Protein AF-H2Y654-F1 (afdb_monomer_lite)

Radius of gyration: 30.77 Å; chains: 1; bounding box: 52×79×72 Å

Sequence (205 aa):
MHYCASFACWIKNITRRMRLSSNRIQYLIVASLLSGFYLVLHQMLEIKDLQKKEIELINKQKMCDFTHNGKCPTSSNPTYWLAAKSADTEHMQHVRNIFKAVGYDRWDEKVGTWDVLWSYDYPFPSKVNPSNLRSTQLVNHFPGSGYLTSKVYLAKSISRYIPTAFTLPKDKEKFQQFVVNNPDKLWVQKSNQHRGIAIKSMEGE

Organism: Ciona savignyi (NCBI:txid51511)

InterPro domains:
  IPR004344 Tubulin-tyrosine ligase/Tubulin polyglutamylase [PF03133] (136-201)
  IPR004344 Tubulin-tyrosine ligase/Tubulin polyglutamylase [PS51221] (80-205)
  IPR053317 Tubulin polyglutamylase [PTHR47113] (39-203)

pLDDT: mean 79.49, std 15.43, range [33.44, 97.31]

Foldseek 3Di:
DDDDCPPVVVVVVVVVVCVVCVVVVVVVVVVVVVVVVVVVVVVVVVVVVVVVVVLVVLVVVVVVVVPPDPDDDVDDAAEEEEADDPVCVVVCPVVVVVCVSSGHHYDDPVVDDHQEYEYPDPPDPPVDDPVPDDPRHYYDDDPPCCCVPFPVNVLPDDDPPHDNDDDPPVCVVVVVVVCVVPVPDWDWDDDSDPDDIDIDRPPDD

Structure (mmCIF, N/CA/C/O backbone):
data_AF-H2Y654-F1
#
_entry.id   AF-H2Y654-F1
#
loop_
_atom_site.group_PDB
_atom_site.id
_atom_site.type_symbol
_atom_site.label_atom_id
_atom_site.label_alt_id
_atom_site.label_comp_id
_atom_site.label_asym_id
_atom_site.label_entity_id
_atom_site.label_seq_id
_atom_site.pdbx_PDB_ins_code
_atom_site.Cartn_x
_atom_site.Cartn_y
_atom_site.Cartn_z
_atom_site.occupancy
_atom_site.B_iso_or_equiv
_atom_site.auth_seq_id
_atom_site.auth_comp_id
_atom_site.auth_asym_id
_atom_site.auth_atom_id
_atom_site.pdbx_PDB_model_num
ATOM 1 N N . MET A 1 1 ? -17.577 -55.465 35.968 1.00 38.31 1 MET A N 1
ATOM 2 C CA . MET A 1 1 ? -16.770 -56.545 35.350 1.00 38.31 1 MET A CA 1
ATOM 3 C C . MET A 1 1 ? -17.583 -57.074 34.171 1.00 38.31 1 MET A C 1
ATOM 5 O O . MET A 1 1 ? -18.709 -57.452 34.416 1.00 38.31 1 MET A O 1
ATOM 9 N N . HIS A 1 2 ? -17.237 -57.052 32.886 1.00 40.47 2 HIS A N 1
ATOM 10 C CA . HIS A 1 2 ? -16.032 -56.752 32.121 1.00 40.47 2 HIS A CA 1
ATOM 11 C C . HIS A 1 2 ? -16.490 -56.152 30.771 1.00 40.47 2 HIS A C 1
ATOM 13 O O . HIS A 1 2 ? -17.103 -56.855 29.978 1.00 40.47 2 HIS A O 1
ATOM 19 N N . TYR A 1 3 ? -16.168 -54.891 30.478 1.00 43.56 3 TYR A N 1
ATOM 20 C CA . TYR A 1 3 ? -16.258 -54.327 29.123 1.00 43.56 3 TYR A CA 1
ATOM 21 C C . TYR A 1 3 ? -14.857 -53.870 28.719 1.00 43.56 3 TYR A C 1
ATOM 23 O O . TYR A 1 3 ? -14.521 -52.698 28.799 1.00 43.56 3 TYR A O 1
ATOM 31 N N . CYS A 1 4 ? -13.994 -54.822 28.360 1.00 44.88 4 CYS A N 1
ATOM 32 C CA . CYS A 1 4 ? -12.638 -54.527 27.884 1.00 44.88 4 CYS A CA 1
ATOM 33 C C . CYS A 1 4 ? -12.233 -55.464 26.733 1.00 44.88 4 CYS A C 1
ATOM 35 O O . CYS A 1 4 ? -11.126 -55.989 26.696 1.00 44.88 4 CYS A O 1
ATOM 37 N N . ALA A 1 5 ? -13.158 -55.726 25.802 1.00 57.44 5 ALA A N 1
ATOM 38 C CA . ALA A 1 5 ? -12.944 -56.692 24.718 1.00 57.44 5 ALA A CA 1
ATOM 39 C C . ALA A 1 5 ? -13.220 -56.151 23.304 1.00 57.44 5 ALA A C 1
ATOM 41 O O . ALA A 1 5 ? -13.307 -56.945 22.374 1.00 57.44 5 ALA A O 1
ATOM 42 N N . SER A 1 6 ? -13.342 -54.833 23.098 1.00 62.09 6 SER A N 1
ATOM 43 C CA . SER A 1 6 ? -13.758 -54.322 21.779 1.00 62.09 6 SER A CA 1
ATOM 44 C C . SER A 1 6 ? -12.619 -53.737 20.936 1.00 62.09 6 SER A C 1
ATOM 46 O O . SER A 1 6 ? -12.461 -54.125 19.784 1.00 62.09 6 SER A O 1
ATOM 48 N N . PHE A 1 7 ? -11.726 -52.905 21.486 1.00 56.06 7 PHE A N 1
ATOM 49 C CA . PHE A 1 7 ? -10.740 -52.217 20.633 1.00 56.06 7 PHE A CA 1
ATOM 50 C C . PHE A 1 7 ? -9.575 -53.115 20.185 1.00 56.06 7 PHE A C 1
ATOM 52 O O . PHE A 1 7 ? -9.227 -53.165 19.006 1.00 56.06 7 PHE A O 1
ATOM 59 N N . ALA A 1 8 ? -9.018 -53.911 21.103 1.00 57.31 8 ALA A N 1
ATOM 60 C CA . ALA A 1 8 ? -7.943 -54.850 20.779 1.00 57.31 8 ALA A CA 1
ATOM 61 C C . ALA A 1 8 ? -8.423 -56.007 19.882 1.00 57.31 8 ALA A C 1
ATOM 63 O O . ALA A 1 8 ? -7.664 -56.497 19.046 1.00 57.31 8 ALA A O 1
ATOM 64 N N . CYS A 1 9 ? -9.688 -56.425 20.021 1.00 58.41 9 CYS A N 1
ATOM 65 C CA . CYS A 1 9 ? -10.304 -57.444 19.170 1.00 58.41 9 CYS A CA 1
ATOM 66 C C . CYS A 1 9 ? -10.597 -56.892 17.765 1.00 58.41 9 CYS A C 1
ATOM 68 O O . CYS A 1 9 ? -10.337 -57.566 16.769 1.00 58.41 9 CYS A O 1
ATOM 70 N N . TRP A 1 10 ? -11.027 -55.630 17.671 1.00 62.56 10 TRP A N 1
ATOM 71 C CA . TRP A 1 10 ? -11.252 -54.931 16.406 1.00 62.56 10 TRP A CA 1
ATOM 72 C C . TRP A 1 10 ? -9.948 -54.689 15.626 1.00 62.56 10 TRP A C 1
ATOM 74 O O . TRP A 1 10 ? -9.867 -55.057 14.453 1.00 62.56 10 TRP A O 1
ATOM 84 N N . ILE A 1 11 ? -8.880 -54.211 16.283 1.00 63.59 11 ILE A N 1
ATOM 85 C CA . ILE A 1 11 ? -7.552 -54.064 15.655 1.00 63.59 11 ILE A CA 1
ATOM 86 C C . ILE A 1 11 ? -6.984 -55.426 15.234 1.00 63.59 11 ILE A C 1
ATOM 88 O O . ILE A 1 11 ? -6.434 -55.553 14.135 1.00 63.59 11 ILE A O 1
ATOM 92 N N . LYS A 1 12 ? -7.148 -56.476 16.052 1.00 61.25 12 LYS A N 1
ATOM 93 C CA . LYS A 1 12 ? -6.720 -57.837 15.686 1.00 61.25 12 LYS A CA 1
ATOM 94 C C . LYS A 1 12 ? -7.512 -58.405 14.508 1.00 61.25 12 LYS A C 1
ATOM 96 O O . LYS A 1 12 ? -6.913 -59.050 13.657 1.00 61.25 12 LYS A O 1
ATOM 101 N N . ASN A 1 13 ? -8.814 -58.147 14.395 1.00 60.06 13 ASN A N 1
ATOM 102 C CA . ASN A 1 13 ? -9.604 -58.609 13.248 1.00 60.06 13 ASN A CA 1
ATOM 103 C C . ASN A 1 13 ? -9.276 -57.849 11.956 1.00 60.06 13 ASN A C 1
ATOM 105 O O . ASN A 1 13 ? -9.238 -58.457 10.888 1.00 60.06 13 ASN A O 1
ATOM 109 N N . ILE A 1 14 ? -8.966 -56.554 12.046 1.00 61.06 14 ILE A N 1
ATOM 110 C CA . ILE A 1 14 ? -8.513 -55.747 10.906 1.00 61.06 14 ILE A CA 1
ATOM 111 C C . ILE A 1 14 ? -7.127 -56.196 10.425 1.00 61.06 14 ILE A C 1
ATOM 113 O O . ILE A 1 14 ? -6.935 -56.456 9.238 1.00 61.06 14 ILE A O 1
ATOM 117 N N . THR A 1 15 ? -6.176 -56.384 11.342 1.00 57.69 15 THR A N 1
ATOM 118 C CA . THR A 1 15 ? -4.822 -56.860 11.004 1.00 57.69 15 THR A CA 1
ATOM 119 C C . THR A 1 15 ? -4.817 -58.309 10.505 1.00 57.69 15 THR A C 1
ATOM 121 O O . THR A 1 15 ? -4.037 -58.650 9.617 1.00 57.69 15 THR A O 1
ATOM 124 N N . ARG A 1 16 ? -5.729 -59.164 10.992 1.00 55.78 16 ARG A N 1
ATOM 125 C CA . ARG A 1 16 ? -5.867 -60.560 10.540 1.00 55.78 16 ARG A CA 1
ATOM 126 C C . ARG A 1 16 ? -6.601 -60.685 9.197 1.00 55.78 16 ARG A C 1
ATOM 128 O O . ARG A 1 16 ? -6.222 -61.550 8.414 1.00 55.78 16 ARG A O 1
ATOM 135 N N . ARG A 1 17 ? -7.549 -59.788 8.871 1.00 54.47 17 ARG A N 1
ATOM 136 C CA . ARG A 1 17 ? -8.124 -59.660 7.510 1.00 54.47 17 ARG A CA 1
ATOM 137 C C . ARG A 1 17 ? -7.147 -59.052 6.498 1.00 54.47 17 ARG A C 1
ATOM 139 O O . ARG A 1 17 ? -7.182 -59.443 5.338 1.00 54.47 17 ARG A O 1
ATOM 146 N N . MET A 1 18 ? -6.238 -58.169 6.919 1.00 52.72 18 MET A N 1
ATOM 147 C CA . MET A 1 18 ? -5.182 -57.637 6.039 1.00 52.72 18 MET A CA 1
ATOM 148 C C . MET A 1 18 ? -4.041 -58.630 5.762 1.00 52.72 18 MET A C 1
ATOM 150 O O . MET A 1 18 ? -3.282 -58.447 4.811 1.00 52.72 18 MET A O 1
ATOM 154 N N . ARG A 1 19 ? -3.933 -59.726 6.525 1.00 51.53 19 ARG A N 1
ATOM 155 C CA . ARG A 1 19 ? -2.847 -60.712 6.371 1.00 51.53 19 ARG A CA 1
ATOM 156 C C . ARG A 1 19 ? -2.981 -61.629 5.144 1.00 51.53 19 ARG A C 1
ATOM 158 O O . ARG A 1 19 ? -2.055 -62.378 4.864 1.00 51.53 19 ARG A O 1
ATOM 165 N N . LEU A 1 20 ? -4.082 -61.545 4.391 1.00 50.75 20 LEU A N 1
ATOM 166 C CA . LEU A 1 20 ? -4.317 -62.317 3.157 1.00 50.75 20 LEU A CA 1
ATOM 167 C C . LEU A 1 20 ? -4.291 -61.471 1.866 1.00 50.75 20 LEU A C 1
ATOM 169 O O . LEU A 1 20 ? -4.562 -61.989 0.787 1.00 50.75 20 LEU A O 1
ATOM 173 N N . SER A 1 21 ? -3.899 -60.192 1.931 1.00 57.28 21 SER A N 1
ATOM 174 C CA . SER A 1 21 ? -3.618 -59.384 0.727 1.00 57.28 21 SER A CA 1
ATOM 175 C C . SER A 1 21 ? -2.518 -58.328 0.925 1.00 57.28 21 SER A C 1
ATOM 177 O O . SER A 1 21 ? -2.499 -57.315 0.228 1.00 57.28 21 SER A O 1
ATOM 179 N N . SER A 1 22 ? -1.571 -58.585 1.839 1.00 66.44 22 SER A N 1
ATOM 180 C CA . SER A 1 22 ? -0.465 -57.680 2.214 1.00 66.44 22 SER A CA 1
ATOM 181 C C . SER A 1 22 ? 0.220 -57.031 1.006 1.00 66.44 22 SER A C 1
ATOM 183 O O . SER A 1 22 ? 0.375 -55.814 0.964 1.00 66.44 22 SER A O 1
ATOM 185 N N . ASN A 1 23 ? 0.529 -57.819 -0.026 1.00 73.81 23 ASN A N 1
ATOM 186 C CA . ASN A 1 23 ? 1.186 -57.302 -1.224 1.00 73.81 23 ASN A CA 1
ATOM 187 C C . ASN A 1 23 ? 0.247 -56.407 -2.048 1.00 73.81 23 ASN A C 1
ATOM 189 O O . ASN A 1 23 ? 0.663 -55.360 -2.520 1.00 73.81 23 ASN A O 1
ATOM 193 N N . ARG A 1 24 ? -1.042 -56.757 -2.184 1.00 79.19 24 ARG A N 1
ATOM 194 C CA . ARG A 1 24 ? -2.009 -55.975 -2.981 1.00 79.19 24 ARG A CA 1
ATOM 195 C C . ARG A 1 24 ? -2.264 -54.597 -2.377 1.00 79.19 24 ARG A C 1
ATOM 197 O O . ARG A 1 24 ? -2.310 -53.620 -3.110 1.00 79.19 24 ARG A O 1
ATOM 204 N N . ILE A 1 25 ? -2.392 -54.512 -1.054 1.00 82.00 25 ILE A N 1
ATOM 205 C CA . ILE A 1 25 ? -2.579 -53.229 -0.361 1.00 82.00 25 ILE A CA 1
ATOM 206 C C . ILE A 1 25 ? -1.307 -52.377 -0.466 1.00 82.00 25 ILE A C 1
ATOM 208 O O . ILE A 1 25 ? -1.396 -51.188 -0.760 1.00 82.00 25 ILE A O 1
ATOM 212 N N . GLN A 1 26 ? -0.125 -52.982 -0.313 1.00 82.56 26 GLN A N 1
ATOM 213 C CA . GLN A 1 26 ? 1.149 -52.287 -0.522 1.00 82.56 26 GLN A CA 1
ATOM 214 C C . GLN A 1 26 ? 1.289 -51.764 -1.961 1.00 82.56 26 GLN A C 1
ATOM 216 O O . GLN A 1 26 ? 1.661 -50.607 -2.143 1.00 82.56 26 GLN A O 1
ATOM 221 N N . TYR A 1 27 ? 0.912 -52.553 -2.975 1.00 88.31 27 TYR A N 1
ATOM 222 C CA . TYR A 1 27 ? 0.905 -52.104 -4.372 1.00 88.31 27 TYR A CA 1
ATOM 223 C C . TYR A 1 27 ? -0.066 -50.946 -4.614 1.00 88.31 27 TYR A C 1
ATOM 225 O O . TYR A 1 27 ? 0.290 -50.014 -5.325 1.00 88.31 27 TYR A O 1
ATOM 233 N N . LEU A 1 28 ? -1.257 -50.957 -4.005 1.00 89.94 28 LEU A N 1
ATOM 234 C CA . LEU A 1 28 ? -2.219 -49.856 -4.129 1.00 89.94 28 LEU A CA 1
ATOM 235 C C . LEU A 1 28 ? -1.696 -48.557 -3.502 1.00 89.94 28 LEU A C 1
ATOM 237 O O . LEU A 1 28 ? -1.855 -47.488 -4.088 1.00 89.94 28 LEU A O 1
ATOM 241 N N . ILE A 1 29 ? -1.031 -48.642 -2.346 1.00 90.94 29 ILE A N 1
ATOM 242 C CA . ILE A 1 29 ? -0.420 -47.477 -1.690 1.00 90.94 29 ILE A CA 1
ATOM 243 C C . ILE A 1 29 ? 0.714 -46.915 -2.553 1.00 90.94 29 ILE A C 1
ATOM 245 O O . ILE A 1 29 ? 0.745 -45.716 -2.822 1.00 90.94 29 ILE A O 1
ATOM 249 N N . VAL A 1 30 ? 1.620 -47.773 -3.030 1.00 93.88 30 VAL A N 1
ATOM 250 C CA . VAL A 1 30 ? 2.735 -47.350 -3.893 1.00 93.88 30 VAL A CA 1
ATOM 251 C C . VAL A 1 30 ? 2.216 -46.755 -5.203 1.00 93.88 30 VAL A C 1
ATOM 253 O O . VAL A 1 30 ? 2.681 -45.694 -5.609 1.00 93.88 30 VAL A O 1
ATOM 256 N N . ALA A 1 31 ? 1.211 -47.373 -5.829 1.00 94.56 31 ALA A N 1
ATOM 257 C CA . ALA A 1 31 ? 0.588 -46.852 -7.043 1.00 94.56 31 ALA A CA 1
ATOM 258 C C . ALA A 1 31 ? -0.048 -45.473 -6.813 1.00 94.56 31 ALA A C 1
ATOM 260 O O . ALA A 1 31 ? 0.163 -44.574 -7.623 1.00 94.56 31 ALA A O 1
ATOM 261 N N . SER A 1 32 ? -0.747 -45.276 -5.689 1.00 94.31 32 SER A N 1
ATOM 262 C CA . SER A 1 32 ? -1.338 -43.982 -5.326 1.00 94.31 32 SER A CA 1
ATOM 263 C C . SER A 1 32 ? -0.287 -42.894 -5.083 1.00 94.31 32 SER A C 1
ATOM 265 O O . SER A 1 32 ? -0.515 -41.733 -5.425 1.00 94.31 32 SER A O 1
ATOM 267 N N . LEU A 1 33 ? 0.858 -43.238 -4.485 1.00 95.69 33 LEU A N 1
ATOM 268 C CA . LEU A 1 33 ? 1.955 -42.291 -4.265 1.00 95.69 33 LEU A CA 1
ATOM 269 C C . LEU A 1 33 ? 2.643 -41.917 -5.581 1.00 95.69 33 LEU A C 1
ATOM 271 O O . LEU A 1 33 ? 2.900 -40.739 -5.821 1.00 95.69 33 LEU A O 1
ATOM 275 N N . LEU A 1 34 ? 2.889 -42.895 -6.458 1.00 96.25 34 LEU A N 1
ATOM 276 C CA . LEU A 1 34 ? 3.480 -42.659 -7.776 1.00 96.25 34 LEU A CA 1
ATOM 277 C C . LEU A 1 34 ? 2.555 -41.834 -8.673 1.00 96.25 34 LEU A C 1
ATOM 279 O O . LEU A 1 34 ? 3.025 -40.905 -9.328 1.00 96.25 34 LEU A O 1
ATOM 283 N N . SER A 1 35 ? 1.247 -42.110 -8.666 1.00 96.19 35 SER A N 1
ATOM 284 C CA . SER A 1 35 ? 0.278 -41.299 -9.407 1.00 96.19 35 SER A CA 1
ATOM 285 C C . SER A 1 35 ? 0.209 -39.873 -8.864 1.00 96.19 35 SER A C 1
ATOM 287 O O . SER A 1 35 ? 0.187 -38.927 -9.645 1.00 96.19 35 SER A O 1
ATOM 289 N N . GLY A 1 36 ? 0.234 -39.697 -7.537 1.00 95.69 36 GLY A N 1
ATOM 290 C CA . GLY A 1 36 ? 0.276 -38.373 -6.913 1.00 95.69 36 GLY A CA 1
ATOM 291 C C . GLY A 1 36 ? 1.533 -37.588 -7.299 1.00 95.69 36 GLY A C 1
ATOM 292 O O . GLY A 1 36 ? 1.442 -36.432 -7.703 1.00 95.69 36 GLY A O 1
ATOM 293 N N . PHE A 1 37 ? 2.702 -38.229 -7.251 1.00 97.19 37 PHE A N 1
ATOM 294 C CA . PHE A 1 37 ? 3.968 -37.616 -7.656 1.00 97.19 37 PHE A CA 1
ATOM 295 C C . PHE A 1 37 ? 3.989 -37.249 -9.146 1.00 97.19 37 PHE A C 1
ATOM 297 O O . PHE A 1 37 ? 4.434 -36.160 -9.510 1.00 97.19 37 PHE A O 1
ATOM 304 N N . TYR A 1 38 ? 3.452 -38.122 -10.002 1.00 97.31 38 TYR A N 1
ATOM 305 C CA . TYR A 1 38 ? 3.306 -37.858 -11.431 1.00 97.31 38 TYR A CA 1
ATOM 306 C C . TYR A 1 38 ? 2.416 -36.638 -11.704 1.00 97.31 38 TYR A C 1
ATOM 308 O O . TYR A 1 38 ? 2.803 -35.771 -12.485 1.00 97.31 38 TYR A O 1
ATOM 316 N N . LEU A 1 39 ? 1.271 -36.520 -11.020 1.00 96.19 39 LEU A N 1
ATOM 317 C CA . LEU A 1 39 ? 0.379 -35.362 -11.155 1.00 96.19 39 LEU A CA 1
ATOM 318 C C . LEU A 1 39 ? 1.064 -34.054 -10.735 1.00 96.19 39 LEU A C 1
ATOM 320 O O . LEU A 1 39 ? 0.948 -33.052 -11.438 1.00 96.19 39 LEU A O 1
ATOM 324 N N . VAL A 1 40 ? 1.827 -34.065 -9.638 1.00 96.31 40 VAL A N 1
ATOM 325 C CA . VAL A 1 40 ? 2.586 -32.885 -9.189 1.00 96.31 40 VAL A CA 1
ATOM 326 C C . VAL A 1 40 ? 3.656 -32.492 -10.210 1.00 96.31 40 VAL A C 1
ATOM 328 O O . VAL A 1 40 ? 3.786 -31.313 -10.541 1.00 96.31 40 VAL A O 1
ATOM 331 N N . LEU A 1 41 ? 4.406 -33.458 -10.749 1.00 96.00 41 LEU A N 1
ATOM 332 C CA . LEU A 1 41 ? 5.392 -33.196 -11.801 1.00 96.00 41 LEU A CA 1
ATOM 333 C C . LEU A 1 41 ? 4.743 -32.619 -13.060 1.00 96.00 41 LEU A C 1
ATOM 335 O O . LEU A 1 41 ? 5.251 -31.640 -13.605 1.00 96.00 41 LEU A O 1
ATOM 339 N N . HIS A 1 42 ? 3.619 -33.191 -13.493 1.00 95.62 42 HIS A N 1
ATOM 340 C CA . HIS A 1 42 ? 2.869 -32.701 -14.644 1.00 95.62 42 HIS A CA 1
ATOM 341 C C . HIS A 1 42 ? 2.437 -31.244 -14.440 1.00 95.62 42 HIS A C 1
ATOM 343 O O . HIS A 1 42 ? 2.694 -30.395 -15.290 1.00 95.62 42 HIS A O 1
ATOM 349 N N . GLN A 1 43 ? 1.870 -30.929 -13.273 1.00 94.25 43 GLN A N 1
ATOM 350 C CA . GLN A 1 43 ? 1.426 -29.577 -12.950 1.00 94.25 43 GLN A CA 1
ATOM 351 C C . GLN A 1 43 ? 2.594 -28.578 -12.880 1.00 94.25 43 GLN A C 1
ATOM 353 O O . GLN A 1 43 ? 2.475 -27.451 -13.353 1.00 94.25 43 GLN A O 1
ATOM 358 N N . MET A 1 44 ? 3.761 -28.985 -12.365 1.00 93.69 44 MET A N 1
ATOM 359 C CA . MET A 1 44 ? 4.961 -28.139 -12.385 1.00 93.69 44 MET A CA 1
ATOM 360 C C . MET A 1 44 ? 5.470 -27.854 -13.803 1.00 93.69 44 MET A C 1
ATOM 362 O O . MET A 1 44 ? 5.950 -26.750 -14.064 1.00 93.69 44 MET A O 1
ATOM 366 N N . LEU A 1 45 ? 5.408 -28.832 -14.712 1.00 94.38 45 LEU A N 1
ATOM 367 C CA . LEU A 1 45 ? 5.817 -28.640 -16.106 1.00 94.38 45 LEU A CA 1
ATOM 368 C C . LEU A 1 45 ? 4.865 -27.693 -16.837 1.00 94.38 45 LEU A C 1
ATOM 370 O O . LEU A 1 45 ? 5.325 -26.792 -17.534 1.00 94.38 45 LEU A O 1
ATOM 374 N N . GLU A 1 46 ? 3.562 -27.849 -16.618 1.00 95.12 46 GLU A N 1
ATOM 375 C CA . GLU A 1 46 ? 2.539 -26.975 -17.189 1.00 95.12 46 GLU A CA 1
ATOM 376 C C . GLU A 1 46 ? 2.709 -25.524 -16.720 1.00 95.12 46 GLU A C 1
ATOM 378 O O . GLU A 1 46 ? 2.733 -24.608 -17.541 1.00 95.12 46 GLU A O 1
ATOM 383 N N . ILE A 1 47 ? 2.946 -25.303 -15.421 1.00 92.50 47 ILE A N 1
ATOM 384 C CA . ILE A 1 47 ? 3.213 -23.959 -14.882 1.00 92.50 47 ILE A CA 1
ATOM 385 C C . ILE A 1 47 ? 4.464 -23.342 -15.523 1.00 92.50 47 ILE A C 1
ATOM 387 O O . ILE A 1 47 ? 4.448 -22.164 -15.881 1.00 92.50 47 ILE A O 1
ATOM 391 N N . LYS A 1 48 ? 5.542 -24.116 -15.707 1.00 91.81 48 LYS A N 1
ATOM 392 C CA . LYS A 1 48 ? 6.762 -23.621 -16.371 1.00 91.81 48 LYS A CA 1
ATOM 393 C C . LYS A 1 48 ? 6.511 -23.224 -17.826 1.00 91.81 48 LYS A C 1
ATOM 395 O O . LYS A 1 48 ? 7.067 -22.226 -18.283 1.00 91.81 48 LYS A O 1
ATOM 400 N N . ASP A 1 49 ? 5.690 -23.985 -18.546 1.00 93.50 49 ASP A N 1
ATOM 401 C CA . ASP A 1 49 ? 5.345 -23.681 -19.936 1.00 93.50 49 ASP A CA 1
ATOM 402 C C . ASP A 1 49 ? 4.472 -22.420 -20.042 1.00 93.50 49 ASP A C 1
ATOM 404 O O . ASP A 1 49 ? 4.738 -21.544 -20.867 1.00 93.50 49 ASP A O 1
ATOM 408 N N . LEU A 1 50 ? 3.492 -22.267 -19.143 1.00 88.62 50 LEU A N 1
ATOM 409 C CA . LEU A 1 50 ? 2.660 -21.063 -19.057 1.00 88.62 50 LEU A CA 1
ATOM 410 C C . LEU A 1 50 ? 3.494 -19.811 -18.753 1.00 88.62 50 LEU A C 1
ATOM 412 O O . LEU A 1 50 ? 3.340 -18.799 -19.434 1.00 88.62 50 LEU A O 1
ATOM 416 N N . GLN A 1 51 ? 4.439 -19.893 -17.810 1.00 85.88 51 GLN A N 1
ATOM 417 C CA . GLN A 1 51 ? 5.358 -18.788 -17.509 1.00 85.88 51 GLN A CA 1
ATOM 418 C C . GLN A 1 51 ? 6.210 -18.394 -18.720 1.00 85.88 51 GLN A C 1
ATOM 420 O O . GLN A 1 51 ? 6.414 -17.210 -18.985 1.00 85.88 51 GLN A O 1
ATOM 425 N N . LYS A 1 52 ? 6.705 -19.378 -19.480 1.00 90.69 52 LYS A N 1
ATOM 426 C CA . LYS A 1 52 ? 7.508 -19.119 -20.679 1.00 90.69 52 LYS A CA 1
ATOM 427 C C . LYS A 1 52 ? 6.689 -18.410 -21.761 1.00 90.69 52 LYS A C 1
ATOM 429 O O . LYS A 1 52 ? 7.173 -17.437 -22.337 1.00 90.69 52 LYS A O 1
ATOM 434 N N . LYS A 1 53 ? 5.453 -18.862 -21.995 1.00 89.75 53 LYS A N 1
ATOM 435 C CA . LYS A 1 53 ? 4.516 -18.241 -22.945 1.00 89.75 53 LYS A CA 1
ATOM 436 C C . LYS A 1 53 ? 4.179 -16.802 -22.561 1.00 89.75 53 LYS A C 1
ATOM 438 O O . LYS A 1 53 ? 4.166 -15.936 -23.428 1.00 89.75 53 LYS A O 1
ATOM 443 N N . GLU A 1 54 ? 3.947 -16.527 -21.280 1.00 82.56 54 GLU A N 1
ATOM 444 C CA . GLU A 1 54 ? 3.657 -15.170 -20.800 1.00 82.56 54 GLU A CA 1
ATOM 445 C C . GLU A 1 54 ? 4.842 -14.218 -21.028 1.00 82.56 54 GLU A C 1
ATOM 447 O O . GLU A 1 54 ? 4.664 -13.118 -21.551 1.00 82.56 54 GLU A O 1
ATOM 452 N N . ILE A 1 55 ? 6.070 -14.665 -20.739 1.00 81.06 55 ILE A N 1
ATOM 453 C CA . ILE A 1 55 ? 7.291 -13.891 -21.018 1.00 81.06 55 ILE A CA 1
ATOM 454 C C . ILE A 1 55 ? 7.448 -13.628 -22.523 1.00 81.06 55 ILE A C 1
ATOM 456 O O . ILE A 1 55 ? 7.798 -12.519 -22.928 1.00 81.06 55 ILE A O 1
ATOM 460 N N . GLU A 1 56 ? 7.177 -14.627 -23.363 1.00 85.56 56 GLU A N 1
ATOM 461 C CA . GLU A 1 56 ? 7.237 -14.483 -24.819 1.00 85.56 56 GLU A CA 1
ATOM 462 C C . GLU A 1 56 ? 6.199 -13.476 -25.338 1.00 85.56 56 GLU A C 1
ATOM 464 O O . GLU A 1 56 ? 6.532 -12.622 -26.161 1.00 85.56 56 GLU A O 1
ATOM 469 N N . LEU A 1 57 ? 4.974 -13.506 -24.805 1.00 80.19 57 LEU A N 1
ATOM 470 C CA . LEU A 1 57 ? 3.923 -12.537 -25.126 1.00 80.19 57 LEU A CA 1
ATOM 471 C C . LEU A 1 57 ? 4.301 -11.115 -24.704 1.00 80.19 57 LEU A C 1
ATOM 473 O O . LEU A 1 57 ? 4.128 -10.191 -25.496 1.00 80.19 57 LEU A O 1
ATOM 477 N N . ILE A 1 58 ? 4.867 -10.929 -23.508 1.00 72.88 58 ILE A N 1
ATOM 478 C CA . ILE A 1 58 ? 5.352 -9.620 -23.041 1.00 72.88 58 ILE A CA 1
ATOM 479 C C . ILE A 1 58 ? 6.452 -9.088 -23.967 1.00 72.88 58 ILE A C 1
ATOM 481 O O . ILE A 1 58 ? 6.430 -7.919 -24.356 1.00 72.88 58 ILE A O 1
ATOM 485 N N . ASN A 1 59 ? 7.403 -9.938 -24.358 1.00 72.62 59 ASN A N 1
ATOM 486 C CA . ASN A 1 59 ? 8.471 -9.549 -25.279 1.00 72.62 59 ASN A CA 1
ATOM 487 C C . ASN A 1 59 ? 7.923 -9.197 -26.667 1.00 72.62 59 ASN A C 1
ATOM 489 O O . ASN A 1 59 ? 8.339 -8.202 -27.259 1.00 72.62 59 ASN A O 1
ATOM 493 N N . LYS A 1 60 ? 6.949 -9.963 -27.165 1.00 71.69 60 LYS A N 1
ATOM 494 C CA . LYS A 1 60 ? 6.291 -9.695 -28.445 1.00 71.69 60 LYS A CA 1
ATOM 495 C C . LYS A 1 60 ? 5.472 -8.403 -28.412 1.00 71.69 60 LYS A C 1
ATOM 497 O O . LYS A 1 60 ? 5.559 -7.629 -29.357 1.00 71.69 60 LYS A O 1
ATOM 502 N N . GLN A 1 61 ? 4.750 -8.126 -27.325 1.00 66.38 61 GLN A N 1
ATOM 503 C CA . GLN A 1 61 ? 4.012 -6.873 -27.144 1.00 66.38 61 GLN A CA 1
ATOM 504 C C . GLN A 1 61 ? 4.958 -5.667 -27.176 1.00 66.38 61 GLN A C 1
ATOM 506 O O . GLN A 1 61 ? 4.712 -4.718 -27.915 1.00 66.38 61 GLN A O 1
ATOM 511 N N . LYS A 1 62 ? 6.100 -5.748 -26.481 1.00 63.28 62 LYS A N 1
ATOM 512 C CA . LYS A 1 62 ? 7.153 -4.722 -26.558 1.00 63.28 62 LYS A CA 1
ATOM 513 C C . LYS A 1 62 ? 7.690 -4.530 -27.980 1.00 63.28 62 LYS A C 1
ATOM 515 O O . LYS A 1 62 ? 7.969 -3.402 -28.372 1.00 63.28 62 LYS A O 1
ATOM 520 N N . MET A 1 63 ? 7.820 -5.606 -28.762 1.00 56.19 63 MET A N 1
ATOM 521 C CA . MET A 1 63 ? 8.202 -5.522 -30.179 1.00 56.19 63 MET A CA 1
ATOM 522 C C . MET A 1 63 ? 7.093 -4.941 -31.072 1.00 56.19 63 MET A C 1
ATOM 524 O O . MET A 1 63 ? 7.403 -4.304 -32.073 1.00 56.19 63 MET A O 1
ATOM 528 N N . CYS A 1 64 ? 5.814 -5.136 -30.742 1.00 53.34 64 CYS A N 1
ATOM 529 C CA . CYS A 1 64 ? 4.693 -4.573 -31.499 1.00 53.34 64 CYS A CA 1
ATOM 530 C C . CYS A 1 64 ? 4.504 -3.074 -31.216 1.00 53.34 64 CYS A C 1
ATOM 532 O O . CYS A 1 64 ? 4.359 -2.303 -32.164 1.00 53.34 64 CYS A O 1
ATOM 534 N N . ASP A 1 65 ? 4.627 -2.636 -29.960 1.00 53.59 65 ASP A N 1
ATOM 535 C CA . ASP A 1 65 ? 4.567 -1.212 -29.585 1.00 53.59 65 ASP A CA 1
ATOM 536 C C . ASP A 1 65 ? 5.736 -0.397 -30.191 1.00 53.59 65 ASP A C 1
ATOM 538 O O . ASP A 1 65 ? 5.644 0.814 -30.389 1.00 53.59 65 ASP A O 1
ATOM 542 N N . PHE A 1 66 ? 6.818 -1.080 -30.582 1.00 54.31 66 PHE A N 1
ATOM 543 C CA . PHE A 1 66 ? 7.991 -0.535 -31.271 1.00 54.31 66 PHE A CA 1
ATOM 544 C C . PHE A 1 66 ? 7.760 -0.227 -32.769 1.00 54.31 66 PHE A C 1
ATOM 546 O O . PHE A 1 66 ? 8.544 0.500 -33.381 1.00 54.31 66 PHE A O 1
ATOM 553 N N . THR A 1 67 ? 6.674 -0.719 -33.383 1.00 52.03 67 THR A N 1
ATOM 554 C CA . THR A 1 67 ? 6.437 -0.554 -34.834 1.00 52.03 67 THR A CA 1
ATOM 555 C C . THR A 1 67 ? 5.751 0.751 -35.247 1.00 52.03 67 THR A C 1
ATOM 557 O O . THR A 1 67 ? 5.650 1.010 -36.445 1.00 52.03 67 THR A O 1
ATOM 560 N N . HIS A 1 68 ? 5.350 1.631 -34.318 1.00 50.50 68 HIS A N 1
ATOM 561 C CA . HIS A 1 68 ? 4.582 2.823 -34.701 1.00 50.50 68 HIS A CA 1
ATOM 562 C C . HIS A 1 68 ? 5.398 4.075 -35.084 1.00 50.50 68 HIS A C 1
ATOM 564 O O . HIS A 1 68 ? 4.768 5.037 -35.494 1.00 50.50 68 HIS A O 1
ATOM 570 N N . ASN A 1 69 ? 6.742 4.142 -35.016 1.00 52.22 69 ASN A N 1
ATOM 571 C CA . ASN A 1 69 ? 7.463 5.335 -35.537 1.00 52.22 69 ASN A CA 1
ATOM 572 C C . ASN A 1 69 ? 8.989 5.207 -35.758 1.00 52.22 69 ASN A C 1
ATOM 574 O O . ASN A 1 69 ? 9.715 6.186 -35.606 1.00 52.22 69 ASN A O 1
ATOM 578 N N . GLY A 1 70 ? 9.500 4.033 -36.148 1.00 52.38 70 GLY A N 1
ATOM 579 C CA . GLY A 1 70 ? 10.746 3.910 -36.935 1.00 52.38 70 GLY A CA 1
ATOM 580 C C . GLY A 1 70 ? 12.036 4.590 -36.434 1.00 52.38 70 GLY A C 1
ATOM 581 O O . GLY A 1 70 ? 12.960 4.770 -37.223 1.00 52.38 70 GLY A O 1
ATOM 582 N N . LYS A 1 71 ? 12.145 4.971 -35.159 1.00 39.12 71 LYS A N 1
ATOM 583 C CA . LYS A 1 71 ? 13.383 5.477 -34.554 1.00 39.12 71 LYS A CA 1
ATOM 584 C C . LYS A 1 71 ? 13.585 4.803 -33.210 1.00 39.12 71 LYS A C 1
ATOM 586 O O . LYS A 1 71 ? 12.843 5.075 -32.271 1.00 39.12 71 LYS A O 1
ATOM 591 N N . CYS A 1 72 ? 14.613 3.958 -33.117 1.00 44.34 72 CYS A N 1
ATOM 592 C CA . CYS A 1 72 ? 15.158 3.555 -31.829 1.00 44.34 72 CYS A CA 1
ATOM 593 C C . CYS A 1 72 ? 15.573 4.836 -31.092 1.00 44.34 72 CYS A C 1
ATOM 595 O O . CYS A 1 72 ? 16.462 5.538 -31.590 1.00 44.34 72 CYS A O 1
ATOM 597 N N . PRO A 1 73 ? 15.021 5.153 -29.907 1.00 47.81 73 PRO A N 1
ATOM 598 C CA . PRO A 1 73 ? 15.832 5.879 -28.950 1.00 47.81 73 PRO A CA 1
ATOM 599 C C . PRO A 1 73 ? 17.092 5.028 -28.764 1.00 47.81 73 PRO A C 1
ATOM 601 O O . PRO A 1 73 ? 17.017 3.798 -28.798 1.00 47.81 73 PRO A O 1
ATOM 604 N N . THR A 1 74 ? 18.255 5.639 -28.592 1.00 49.66 74 THR A N 1
ATOM 605 C CA . THR A 1 74 ? 19.415 4.948 -28.022 1.00 49.66 74 THR A CA 1
ATOM 606 C C . THR A 1 74 ? 19.016 4.525 -26.603 1.00 49.66 74 THR A C 1
ATOM 608 O O . THR A 1 74 ? 19.220 5.271 -25.650 1.00 49.66 74 THR A O 1
ATOM 611 N N . SER A 1 75 ? 18.257 3.432 -26.490 1.00 53.12 75 SER A N 1
ATOM 612 C CA . SER A 1 75 ? 17.342 3.216 -25.377 1.00 53.12 75 SER A CA 1
ATOM 613 C C . SER A 1 75 ? 18.091 2.524 -24.258 1.00 53.12 75 SER A C 1
ATOM 615 O O . SER A 1 75 ? 18.248 1.304 -24.261 1.00 53.12 75 SER A O 1
ATOM 617 N N . SER A 1 76 ? 18.548 3.309 -23.287 1.00 73.75 76 SER A N 1
ATOM 618 C CA . SER A 1 76 ? 18.732 2.779 -21.942 1.00 73.75 76 SER A CA 1
ATOM 619 C C . SER A 1 76 ? 17.440 2.077 -21.524 1.00 73.75 76 SER A C 1
ATOM 621 O O . SER A 1 76 ? 16.349 2.591 -21.798 1.00 73.75 76 SER A O 1
ATOM 623 N N . ASN A 1 77 ? 17.548 0.912 -20.887 1.00 82.81 77 ASN A N 1
ATOM 624 C CA . ASN A 1 77 ? 16.375 0.242 -20.337 1.00 82.81 77 ASN A CA 1
ATOM 625 C C . ASN A 1 77 ? 15.629 1.201 -19.393 1.00 82.81 77 ASN A C 1
ATOM 627 O O . ASN A 1 77 ? 16.272 2.037 -18.745 1.00 82.81 77 ASN A O 1
ATOM 631 N N . PRO A 1 78 ? 14.293 1.097 -19.288 1.00 90.25 78 PRO A N 1
ATOM 632 C CA . PRO A 1 78 ? 13.554 1.897 -18.326 1.00 90.25 78 PRO A CA 1
ATOM 633 C C . PRO A 1 78 ? 14.053 1.597 -16.911 1.00 90.25 78 PRO A C 1
ATOM 635 O O . PRO A 1 78 ? 14.459 0.477 -16.589 1.00 90.25 78 PRO A O 1
ATOM 638 N N . THR A 1 79 ? 14.025 2.608 -16.055 1.00 93.06 79 THR A N 1
ATOM 639 C CA . THR A 1 79 ? 14.626 2.542 -14.729 1.00 93.06 79 THR A CA 1
ATOM 640 C C . THR A 1 79 ? 13.577 2.476 -13.631 1.00 93.06 79 THR A C 1
ATOM 642 O O . THR A 1 79 ? 12.556 3.168 -13.661 1.00 93.06 79 THR A O 1
ATOM 645 N N . TYR A 1 80 ? 13.834 1.648 -12.620 1.00 93.62 80 TYR A N 1
ATOM 646 C CA . TYR A 1 80 ? 12.988 1.566 -11.434 1.00 93.62 80 TYR A CA 1
ATOM 647 C C . TYR A 1 80 ? 13.741 2.004 -10.181 1.00 93.62 80 TYR A C 1
ATOM 649 O O . TYR A 1 80 ? 14.871 1.587 -9.915 1.00 93.62 80 TYR A O 1
ATOM 657 N N . TRP A 1 81 ? 13.088 2.809 -9.357 1.00 92.69 81 TRP A N 1
ATOM 658 C CA . TRP A 1 81 ? 13.563 3.173 -8.039 1.00 92.69 81 TRP A CA 1
ATOM 659 C C . TRP A 1 81 ? 12.809 2.370 -6.980 1.00 92.69 81 TRP A C 1
ATOM 661 O O . TRP A 1 81 ? 11.597 2.477 -6.824 1.00 92.69 81 TRP A O 1
ATOM 671 N N . LEU A 1 82 ? 13.547 1.557 -6.226 1.00 91.25 82 LEU A N 1
ATOM 672 C CA . LEU A 1 82 ? 13.022 0.847 -5.066 1.00 91.25 82 LEU A CA 1
ATOM 673 C C . LEU A 1 82 ? 13.261 1.660 -3.787 1.00 91.25 82 LEU A C 1
ATOM 675 O O . LEU A 1 82 ? 14.408 1.786 -3.346 1.00 91.25 82 LEU A O 1
ATOM 679 N N . ALA A 1 83 ? 12.189 2.173 -3.185 1.00 88.56 83 ALA A N 1
ATOM 680 C CA . ALA A 1 83 ? 12.218 2.914 -1.929 1.00 88.56 83 ALA A CA 1
ATOM 681 C C . ALA A 1 83 ? 11.737 2.033 -0.764 1.00 88.56 83 ALA A C 1
ATOM 683 O O . ALA A 1 83 ? 10.557 1.708 -0.644 1.00 88.56 83 ALA A O 1
ATOM 684 N N . ALA A 1 84 ? 12.666 1.640 0.103 1.00 81.88 84 ALA A N 1
ATOM 685 C CA . ALA A 1 84 ? 12.391 0.844 1.294 1.00 81.88 84 ALA A CA 1
ATOM 686 C C . ALA A 1 84 ? 13.392 1.206 2.399 1.00 81.88 84 ALA A C 1
ATOM 688 O O . ALA A 1 84 ? 14.524 1.599 2.099 1.00 81.88 84 ALA A O 1
ATOM 689 N N . LYS A 1 85 ? 13.002 1.059 3.669 1.00 73.38 85 LYS A N 1
ATOM 690 C CA . LYS A 1 85 ? 13.960 1.112 4.783 1.00 73.38 85 LYS A CA 1
ATOM 691 C C . LYS A 1 85 ? 14.804 -0.164 4.780 1.00 73.38 85 LYS A C 1
ATOM 693 O O . LYS A 1 85 ? 14.408 -1.176 4.205 1.00 73.38 85 LYS A O 1
ATOM 698 N N . SER A 1 86 ? 15.978 -0.126 5.411 1.00 62.53 86 SER A N 1
ATOM 699 C CA . SER A 1 86 ? 16.949 -1.234 5.394 1.00 62.53 86 SER A CA 1
ATOM 700 C C . SER A 1 86 ? 16.347 -2.574 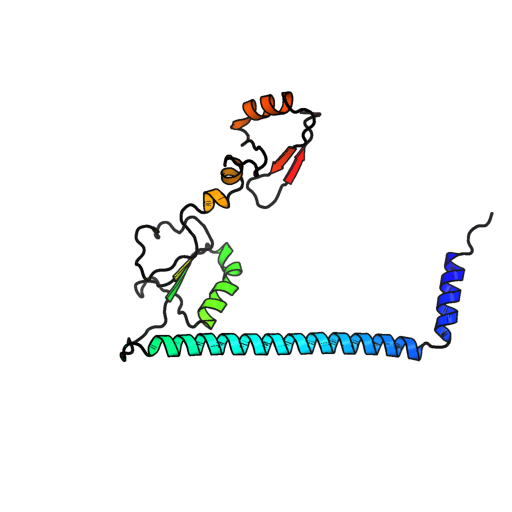5.835 1.00 62.53 86 SER A C 1
ATOM 702 O O . SER A 1 86 ? 16.608 -3.587 5.188 1.00 62.53 86 SER A O 1
ATOM 704 N N . ALA A 1 87 ? 15.481 -2.569 6.853 1.00 55.41 87 ALA A N 1
ATOM 705 C CA . ALA A 1 87 ? 14.779 -3.756 7.346 1.00 55.41 87 ALA A CA 1
ATOM 706 C C . ALA A 1 87 ? 13.815 -4.381 6.317 1.00 55.41 87 ALA A C 1
ATOM 708 O O . ALA A 1 87 ? 13.625 -5.591 6.304 1.00 55.41 87 ALA A O 1
ATOM 709 N N . ASP A 1 88 ? 13.261 -3.583 5.404 1.00 61.72 88 ASP A N 1
ATOM 710 C CA . ASP A 1 88 ? 12.246 -4.031 4.442 1.00 61.72 88 ASP A CA 1
ATOM 711 C C . ASP A 1 88 ? 12.859 -4.516 3.118 1.00 61.72 88 ASP A C 1
ATOM 713 O O . ASP A 1 88 ? 12.165 -4.997 2.219 1.00 61.72 88 ASP A O 1
ATOM 717 N N . THR A 1 89 ? 14.183 -4.404 2.965 1.00 65.19 89 THR A N 1
ATOM 718 C CA . THR A 1 89 ? 14.877 -4.757 1.717 1.00 65.19 89 THR A CA 1
ATOM 719 C C . THR A 1 89 ? 14.832 -6.250 1.394 1.00 65.19 89 THR A C 1
ATOM 721 O O . THR A 1 89 ? 14.902 -6.606 0.208 1.00 65.19 89 THR A O 1
ATOM 724 N N . GLU A 1 90 ? 14.673 -7.108 2.405 1.00 72.12 90 GLU A N 1
ATOM 725 C CA . GLU A 1 90 ? 14.504 -8.553 2.240 1.00 72.12 90 GLU A CA 1
ATOM 726 C C . GLU A 1 90 ? 13.158 -8.878 1.581 1.00 72.12 90 GLU A C 1
ATOM 728 O O . GLU A 1 90 ? 13.128 -9.542 0.543 1.00 72.12 90 GLU A O 1
ATOM 733 N N . HIS A 1 91 ? 12.061 -8.307 2.090 1.00 73.00 91 HIS A N 1
ATOM 734 C CA . HIS A 1 91 ? 10.713 -8.476 1.534 1.00 73.00 91 HIS A CA 1
ATOM 735 C C . HIS A 1 91 ? 10.587 -7.972 0.088 1.00 73.00 91 HIS A C 1
ATOM 737 O O . HIS A 1 91 ? 9.720 -8.415 -0.664 1.00 73.00 91 HIS A O 1
ATOM 743 N N . MET A 1 92 ? 11.479 -7.075 -0.336 1.00 84.31 92 MET A N 1
ATOM 744 C CA . MET A 1 92 ? 11.484 -6.507 -1.685 1.00 84.31 92 MET A CA 1
ATOM 745 C C . MET A 1 92 ? 12.282 -7.324 -2.716 1.00 84.31 92 MET A C 1
ATOM 747 O O . MET A 1 92 ? 12.420 -6.883 -3.860 1.00 84.31 92 MET A O 1
ATOM 751 N N . GLN A 1 93 ? 12.823 -8.498 -2.365 1.00 87.88 93 GLN A N 1
ATOM 752 C CA . GLN A 1 93 ? 13.545 -9.352 -3.324 1.00 87.88 93 GLN A CA 1
ATOM 753 C C . GLN A 1 93 ? 12.676 -9.744 -4.523 1.00 87.88 93 GLN A C 1
ATOM 755 O O . GLN A 1 93 ? 13.125 -9.638 -5.663 1.00 87.88 93 GLN A O 1
ATOM 760 N N . HIS A 1 94 ? 11.417 -10.118 -4.287 1.00 89.81 94 HIS A N 1
ATOM 761 C CA . HIS A 1 94 ? 10.496 -10.485 -5.365 1.00 89.81 94 HIS A CA 1
ATOM 762 C C . HIS A 1 94 ? 10.249 -9.328 -6.332 1.00 89.81 94 HIS A C 1
ATOM 764 O O . HIS A 1 94 ? 10.319 -9.520 -7.541 1.00 89.81 94 HIS A O 1
ATOM 770 N N . VAL A 1 95 ? 10.060 -8.117 -5.806 1.00 92.44 95 VAL A N 1
ATOM 771 C CA . VAL A 1 95 ? 9.881 -6.908 -6.619 1.00 92.44 95 VAL A CA 1
ATOM 772 C C . VAL A 1 95 ? 11.107 -6.665 -7.501 1.00 92.44 95 VAL A C 1
ATOM 774 O O . VAL A 1 95 ? 10.966 -6.451 -8.702 1.00 92.44 95 VAL A O 1
ATOM 777 N N . ARG A 1 96 ? 12.324 -6.778 -6.943 1.00 91.12 96 ARG A N 1
ATOM 778 C CA . ARG A 1 96 ? 13.569 -6.664 -7.728 1.00 91.12 96 ARG A CA 1
ATOM 779 C C . ARG A 1 96 ? 13.657 -7.716 -8.831 1.00 91.12 96 ARG A C 1
ATOM 781 O O . ARG A 1 96 ? 14.038 -7.387 -9.949 1.00 91.12 96 ARG A O 1
ATOM 788 N N . ASN A 1 97 ? 13.303 -8.962 -8.524 1.00 90.88 97 ASN A N 1
ATOM 789 C CA . ASN A 1 97 ? 13.355 -10.057 -9.489 1.00 90.88 97 ASN A CA 1
ATOM 790 C C . ASN A 1 97 ? 12.369 -9.844 -10.640 1.00 90.88 97 ASN A C 1
ATOM 792 O O . ASN A 1 97 ? 12.728 -10.097 -11.785 1.00 90.88 97 ASN A O 1
ATOM 796 N N . ILE A 1 98 ? 11.168 -9.335 -10.348 1.00 93.06 98 ILE A N 1
ATOM 797 C CA . ILE A 1 98 ? 10.170 -9.003 -11.369 1.00 93.06 98 ILE A CA 1
ATOM 798 C C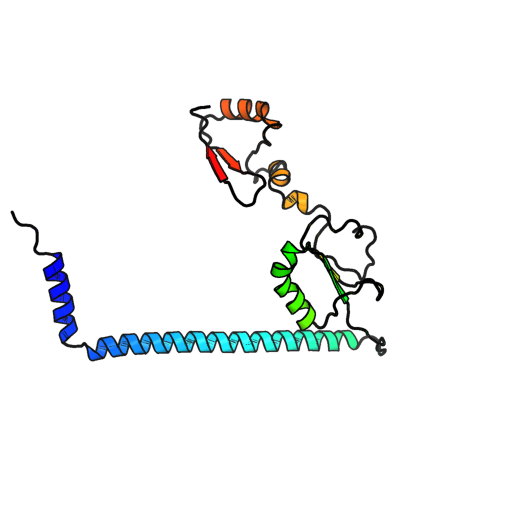 . ILE A 1 98 ? 10.695 -7.889 -12.274 1.00 93.06 98 ILE A C 1
ATOM 800 O O . ILE A 1 98 ? 10.731 -8.084 -13.483 1.00 93.06 98 ILE A O 1
ATOM 804 N N . PHE A 1 99 ? 11.182 -6.772 -11.717 1.00 93.75 99 PHE A N 1
ATOM 805 C CA . PHE A 1 99 ? 11.754 -5.683 -12.521 1.00 93.75 99 PHE A CA 1
ATOM 806 C C . PHE A 1 99 ? 12.917 -6.152 -13.400 1.00 93.75 99 PHE A C 1
ATOM 808 O O . PHE A 1 99 ? 12.963 -5.828 -14.584 1.00 93.75 99 PHE A O 1
ATOM 815 N N . LYS A 1 100 ? 13.811 -6.986 -12.860 1.00 90.81 100 LYS A N 1
ATOM 816 C CA . LYS A 1 100 ? 14.896 -7.585 -13.641 1.00 90.81 100 LYS A CA 1
ATOM 817 C C . LYS A 1 100 ? 14.366 -8.474 -14.771 1.00 90.81 100 LYS A C 1
ATOM 819 O O . LYS A 1 100 ? 14.856 -8.385 -15.891 1.00 90.81 100 LYS A O 1
ATOM 824 N N . ALA A 1 101 ? 13.372 -9.317 -14.494 1.00 89.38 101 ALA A N 1
ATOM 825 C CA . ALA A 1 101 ? 12.774 -10.210 -15.487 1.00 89.38 101 ALA A CA 1
ATOM 826 C C . ALA A 1 101 ? 12.060 -9.440 -16.608 1.00 89.38 101 ALA A C 1
ATOM 828 O O . ALA A 1 101 ? 12.129 -9.843 -17.766 1.00 89.38 101 ALA A O 1
ATOM 829 N N . VAL A 1 102 ? 11.428 -8.307 -16.285 1.00 90.19 102 VAL A N 1
ATOM 830 C CA . VAL A 1 102 ? 10.801 -7.428 -17.280 1.00 90.19 102 VAL A CA 1
ATOM 831 C C . VAL A 1 102 ? 11.785 -6.451 -17.932 1.00 90.19 102 VAL A C 1
ATOM 833 O O . VAL A 1 102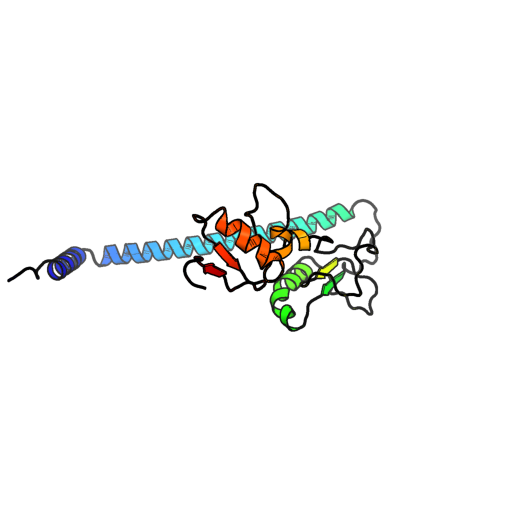 ? 11.359 -5.640 -18.752 1.00 90.19 102 VAL A O 1
ATOM 836 N N . GLY A 1 103 ? 13.083 -6.529 -17.628 1.00 89.69 103 GLY A N 1
ATOM 837 C CA . GLY A 1 103 ? 14.130 -5.749 -18.292 1.00 89.69 103 GLY A CA 1
ATOM 838 C C . GLY A 1 103 ? 14.216 -4.287 -17.856 1.00 89.69 103 GLY A C 1
ATOM 839 O O . GLY A 1 103 ? 14.537 -3.440 -18.678 1.00 89.69 103 GLY A O 1
ATOM 840 N N . TYR A 1 104 ? 13.892 -3.981 -16.598 1.00 92.31 104 TYR A N 1
ATOM 841 C CA . TYR A 1 104 ? 14.150 -2.669 -16.009 1.00 92.31 104 TYR A CA 1
ATOM 842 C C . TYR A 1 104 ? 15.505 -2.649 -15.305 1.00 92.31 104 TYR A C 1
ATOM 844 O O . TYR A 1 104 ? 15.851 -3.585 -14.576 1.00 92.31 104 TYR A O 1
ATOM 852 N N . ASP A 1 105 ? 16.213 -1.532 -15.433 1.00 91.19 105 ASP A N 1
ATOM 853 C CA . ASP A 1 105 ? 17.451 -1.286 -14.703 1.00 91.19 105 ASP A CA 1
ATOM 854 C C . ASP A 1 105 ? 17.175 -0.574 -13.380 1.00 91.19 105 ASP A C 1
ATOM 856 O O . ASP A 1 105 ? 16.255 0.236 -13.241 1.00 91.19 105 ASP A O 1
ATOM 860 N N . ARG A 1 106 ? 17.971 -0.881 -12.355 1.00 90.44 106 ARG A N 1
ATOM 861 C CA . ARG A 1 106 ? 17.826 -0.199 -11.069 1.00 90.44 106 ARG A CA 1
ATOM 862 C C . ARG A 1 106 ? 18.310 1.239 -11.212 1.00 90.44 106 ARG A C 1
ATOM 864 O O . ARG A 1 106 ? 19.450 1.470 -11.600 1.00 90.44 106 ARG A O 1
ATOM 871 N N . TRP A 1 107 ? 17.455 2.185 -10.847 1.00 90.81 107 TRP A N 1
ATOM 872 C CA . TRP A 1 107 ? 17.783 3.601 -10.850 1.00 90.81 107 TRP A CA 1
ATOM 873 C C . TRP A 1 107 ? 18.893 3.912 -9.838 1.00 90.81 107 TRP A C 1
ATOM 875 O O . TRP A 1 107 ? 18.831 3.494 -8.676 1.00 90.81 107 TRP A O 1
ATOM 885 N N . ASP A 1 108 ? 19.881 4.674 -10.299 1.00 81.44 108 ASP A N 1
ATOM 886 C CA . ASP A 1 108 ? 20.909 5.322 -9.491 1.00 81.44 108 ASP A CA 1
ATOM 887 C C . ASP A 1 108 ? 20.663 6.835 -9.552 1.00 81.44 108 ASP A C 1
ATOM 889 O O . ASP A 1 108 ? 20.460 7.407 -10.624 1.00 81.44 108 ASP A O 1
ATOM 893 N N . GLU A 1 109 ? 20.690 7.484 -8.390 1.00 78.44 109 GLU A N 1
ATOM 894 C CA . GLU A 1 109 ? 20.443 8.917 -8.216 1.00 78.44 109 GLU A CA 1
ATOM 895 C C . GLU A 1 109 ? 21.394 9.794 -9.043 1.00 78.44 109 GLU A C 1
ATOM 897 O O . GLU A 1 109 ? 21.050 10.919 -9.398 1.00 78.44 109 GLU A O 1
ATOM 902 N N . LYS A 1 110 ? 22.558 9.259 -9.427 1.00 73.38 110 LYS A N 1
ATOM 903 C CA . LYS A 1 110 ? 23.539 9.931 -10.291 1.00 73.38 110 LYS A CA 1
ATOM 904 C C . LYS A 1 110 ? 23.178 9.920 -11.780 1.00 73.38 110 LYS A C 1
ATOM 906 O O . LYS A 1 110 ? 23.735 10.711 -12.534 1.00 73.38 110 LYS A O 1
ATOM 911 N N . VAL A 1 111 ? 22.298 9.016 -12.212 1.00 67.31 111 VAL A N 1
ATOM 912 C CA . VAL A 1 111 ? 22.052 8.701 -13.634 1.00 67.31 111 VAL A CA 1
ATOM 913 C C . VAL A 1 111 ? 20.880 9.509 -14.214 1.00 67.31 111 VAL A C 1
ATOM 915 O O . VAL A 1 111 ? 20.674 9.529 -15.424 1.00 67.31 111 VAL A O 1
ATOM 918 N N . GLY A 1 112 ? 20.153 10.258 -13.378 1.00 75.69 112 GLY A N 1
ATOM 919 C CA . GLY A 1 112 ? 19.109 11.185 -13.821 1.00 75.69 112 GLY A CA 1
ATOM 920 C C . GLY A 1 112 ? 17.727 10.815 -13.294 1.00 75.69 112 GLY A C 1
ATOM 921 O O . GLY A 1 112 ? 17.552 10.600 -12.098 1.00 75.69 112 GLY A O 1
ATOM 922 N N . THR A 1 113 ? 16.712 10.793 -14.158 1.00 85.00 113 THR A N 1
ATOM 923 C CA . THR A 1 113 ? 15.310 10.578 -13.757 1.00 85.00 113 THR A CA 1
ATOM 924 C C . THR A 1 113 ? 14.899 9.111 -13.781 1.00 85.00 113 THR A C 1
ATOM 926 O O . THR A 1 113 ? 15.355 8.364 -14.635 1.00 85.00 113 THR A O 1
ATOM 929 N N . TRP A 1 114 ? 14.016 8.723 -12.861 1.00 91.50 114 TRP A N 1
ATOM 930 C CA . TRP A 1 114 ? 13.424 7.385 -12.783 1.00 91.50 114 TRP A CA 1
ATOM 931 C C . TRP A 1 114 ? 12.090 7.309 -13.533 1.00 91.50 114 TRP A C 1
ATOM 933 O O . TRP A 1 114 ? 11.378 8.316 -13.601 1.00 91.50 114 TRP A O 1
ATOM 943 N N . ASP A 1 115 ? 11.724 6.117 -14.014 1.00 93.19 115 ASP A N 1
ATOM 944 C CA . ASP A 1 115 ? 10.451 5.867 -14.711 1.00 93.19 115 ASP A CA 1
ATOM 945 C C . ASP A 1 115 ? 9.390 5.273 -13.779 1.00 93.19 115 ASP A C 1
ATOM 947 O O . ASP A 1 115 ? 8.232 5.686 -13.795 1.00 93.19 115 ASP A O 1
ATOM 951 N N . VAL A 1 116 ? 9.780 4.337 -12.908 1.00 94.81 116 VAL A N 1
ATOM 952 C CA . VAL A 1 116 ? 8.867 3.695 -11.951 1.00 94.81 116 VAL A CA 1
ATOM 953 C C . VAL A 1 116 ? 9.424 3.790 -10.538 1.00 94.81 116 VAL A C 1
ATOM 955 O O . VAL A 1 116 ? 10.530 3.334 -10.272 1.00 94.81 116 VAL A O 1
ATOM 958 N N . LEU A 1 117 ? 8.645 4.318 -9.601 1.00 93.50 1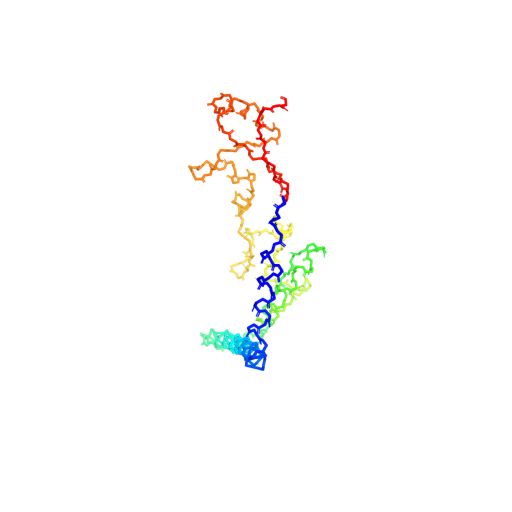17 LEU A N 1
ATOM 959 C CA . LEU A 1 117 ? 8.936 4.241 -8.174 1.00 93.50 117 LEU A CA 1
ATOM 960 C C . LEU A 1 117 ? 8.091 3.141 -7.535 1.00 93.50 117 LEU A C 1
ATOM 962 O O . LEU A 1 117 ? 6.860 3.181 -7.549 1.00 93.50 117 LEU A O 1
ATOM 966 N N . TRP A 1 118 ? 8.774 2.199 -6.893 1.00 93.38 118 TRP A N 1
ATOM 967 C CA . TRP A 1 118 ? 8.155 1.199 -6.040 1.00 93.38 118 TRP A CA 1
ATOM 968 C C . TRP A 1 118 ? 8.521 1.462 -4.583 1.00 93.38 118 TRP A C 1
ATOM 970 O O . TRP A 1 118 ? 9.654 1.221 -4.163 1.00 93.38 118 TRP A O 1
ATOM 980 N N . SER A 1 119 ? 7.559 1.962 -3.811 1.00 90.88 119 SER A N 1
ATOM 981 C CA . SER A 1 119 ? 7.725 2.224 -2.382 1.00 90.88 119 SER A CA 1
ATOM 982 C C . SER A 1 119 ? 7.078 1.121 -1.555 1.00 90.88 119 SER A C 1
ATOM 984 O O . SER A 1 119 ? 5.932 0.745 -1.812 1.00 90.88 119 SER A O 1
ATOM 986 N N . TYR A 1 120 ? 7.794 0.613 -0.552 1.00 88.75 120 TYR A N 1
ATOM 987 C CA . TYR A 1 120 ? 7.187 -0.262 0.451 1.00 88.75 120 TYR A CA 1
ATOM 988 C C . TYR A 1 120 ? 6.318 0.542 1.420 1.00 88.75 120 TYR A C 1
ATOM 990 O O . TYR A 1 120 ? 5.132 0.262 1.579 1.00 88.75 120 TYR A O 1
ATOM 998 N N . ASP A 1 121 ? 6.907 1.582 2.006 1.00 83.56 121 ASP A N 1
ATOM 999 C CA . ASP A 1 121 ? 6.220 2.474 2.927 1.00 83.56 121 ASP A CA 1
ATOM 1000 C C . ASP A 1 121 ? 5.294 3.445 2.185 1.00 83.56 121 ASP A C 1
ATOM 1002 O O . ASP A 1 121 ? 5.593 3.909 1.077 1.00 83.56 121 ASP A O 1
ATOM 1006 N N . TYR A 1 122 ? 4.195 3.798 2.851 1.00 82.56 122 TYR A N 1
ATOM 1007 C CA . TYR A 1 122 ? 3.354 4.937 2.505 1.00 82.56 122 TYR A CA 1
ATOM 1008 C C . TYR A 1 122 ? 3.125 5.799 3.764 1.00 82.56 122 TYR A C 1
ATOM 1010 O O . TYR A 1 122 ? 2.832 5.236 4.824 1.00 82.56 122 TYR A O 1
ATOM 1018 N N . PRO A 1 123 ? 3.227 7.142 3.701 1.00 84.62 123 PRO A N 1
ATOM 1019 C CA . PRO A 1 123 ? 3.447 7.978 2.514 1.00 84.62 123 PRO A CA 1
ATOM 1020 C C . PRO A 1 123 ? 4.818 7.772 1.854 1.00 84.62 123 PRO A C 1
ATOM 1022 O O . PRO A 1 123 ? 5.731 7.216 2.462 1.00 84.62 123 PRO A O 1
ATOM 1025 N N . PHE A 1 124 ? 4.941 8.205 0.593 1.00 87.69 124 PHE A N 1
ATOM 1026 C CA . PHE A 1 124 ? 6.203 8.150 -0.150 1.00 87.69 124 PHE A CA 1
ATOM 1027 C C . PHE A 1 124 ? 7.334 8.891 0.591 1.00 87.69 124 PHE A C 1
ATOM 1029 O O . PHE A 1 124 ? 7.054 9.791 1.390 1.00 87.69 124 PHE A O 1
ATOM 1036 N N . PRO A 1 125 ? 8.613 8.566 0.312 1.00 83.00 125 PRO A N 1
ATOM 1037 C CA . PRO A 1 125 ? 9.744 9.325 0.839 1.00 83.00 125 PRO A CA 1
ATOM 1038 C C . PRO A 1 125 ? 9.590 10.825 0.570 1.00 83.00 125 PRO A C 1
ATOM 1040 O O . PRO A 1 125 ? 9.115 11.209 -0.494 1.00 83.00 125 PRO A O 1
ATOM 1043 N N . SER A 1 126 ? 10.058 11.675 1.487 1.00 82.62 126 SER A N 1
ATOM 1044 C CA . SER A 1 126 ? 9.880 13.140 1.431 1.00 82.62 126 SER A CA 1
ATOM 1045 C C . SER A 1 126 ? 10.353 13.799 0.130 1.00 82.62 126 SER A C 1
ATOM 1047 O O . SER A 1 126 ? 9.840 14.847 -0.250 1.00 82.62 126 SER A O 1
ATOM 1049 N N . LYS A 1 127 ? 11.298 13.176 -0.580 1.00 82.62 127 LYS A N 1
ATOM 1050 C CA . LYS A 1 127 ? 11.771 13.620 -1.899 1.00 82.62 127 LYS A CA 1
ATOM 1051 C C . LYS A 1 127 ? 10.805 13.345 -3.063 1.00 82.62 127 LYS A C 1
ATOM 1053 O O . LYS A 1 127 ? 11.090 13.742 -4.187 1.00 82.62 127 LYS A O 1
ATOM 1058 N N . VAL A 1 128 ? 9.679 12.675 -2.823 1.00 87.56 128 VAL A N 1
ATOM 1059 C CA . VAL A 1 128 ? 8.669 12.357 -3.838 1.00 87.56 128 VAL A CA 1
ATOM 1060 C C . VAL A 1 128 ? 7.378 13.081 -3.498 1.00 87.56 128 VAL A C 1
ATOM 1062 O O . VAL A 1 128 ? 6.701 12.751 -2.526 1.00 87.56 128 VAL A O 1
ATOM 1065 N N . ASN A 1 129 ? 7.009 14.039 -4.345 1.00 89.69 129 ASN A N 1
ATOM 1066 C CA . ASN A 1 129 ? 5.700 14.672 -4.304 1.00 89.69 129 ASN A CA 1
ATOM 1067 C C . ASN A 1 129 ? 4.842 14.144 -5.469 1.00 89.69 129 ASN A C 1
ATOM 1069 O O . ASN A 1 129 ? 5.162 14.451 -6.620 1.00 89.69 129 ASN A O 1
ATOM 1073 N N . PRO A 1 130 ? 3.759 13.389 -5.200 1.00 86.62 130 PRO A N 1
ATOM 1074 C CA . PRO A 1 130 ? 2.871 12.861 -6.236 1.00 86.62 130 PRO A CA 1
ATOM 1075 C C . PRO A 1 130 ? 2.292 13.923 -7.177 1.00 86.62 130 PRO A C 1
ATOM 1077 O O . PRO A 1 130 ? 2.040 13.628 -8.340 1.00 86.62 130 PRO A O 1
ATOM 1080 N N . SER A 1 131 ? 2.117 15.160 -6.705 1.00 89.06 131 SER A N 1
ATOM 1081 C CA . SER A 1 131 ? 1.598 16.257 -7.531 1.00 89.06 131 SER A CA 1
ATOM 1082 C C . SER A 1 131 ? 2.594 16.753 -8.583 1.00 89.06 131 SER A C 1
ATOM 1084 O O . SER A 1 131 ? 2.195 17.443 -9.514 1.00 89.06 131 SER A O 1
ATOM 1086 N N . ASN A 1 132 ? 3.878 16.407 -8.448 1.00 91.19 132 ASN A N 1
ATOM 1087 C CA . ASN A 1 132 ? 4.959 16.873 -9.321 1.00 91.19 132 ASN A CA 1
ATOM 1088 C C . ASN A 1 132 ? 5.467 15.775 -10.273 1.00 91.19 132 ASN A C 1
ATOM 1090 O O . ASN A 1 132 ? 6.528 15.931 -10.880 1.00 91.19 132 ASN A O 1
ATOM 1094 N N . LEU A 1 133 ? 4.761 14.646 -10.368 1.00 90.44 133 LEU A N 1
ATOM 1095 C CA . LEU A 1 133 ? 5.157 13.536 -11.231 1.00 90.44 133 LEU A CA 1
ATOM 1096 C C . LEU A 1 133 ? 4.987 13.898 -12.706 1.00 90.44 133 LEU A C 1
ATOM 1098 O O . LEU A 1 133 ? 4.005 14.526 -13.103 1.00 90.44 133 LEU A O 1
ATOM 1102 N N . ARG A 1 134 ? 5.937 13.461 -13.537 1.00 90.62 134 ARG A N 1
ATOM 1103 C CA . ARG A 1 134 ? 5.781 13.530 -14.996 1.00 90.62 134 ARG A CA 1
ATOM 1104 C C . ARG A 1 134 ? 4.697 12.551 -15.446 1.00 90.62 134 ARG A C 1
ATOM 1106 O O . ARG A 1 134 ? 4.497 11.519 -14.816 1.00 90.62 134 ARG A O 1
ATOM 1113 N N . SER A 1 135 ? 4.072 12.816 -16.591 1.00 90.12 135 SER A N 1
ATOM 1114 C CA . SER A 1 135 ? 3.067 11.918 -17.185 1.00 90.12 135 SER A CA 1
ATOM 1115 C C . SER A 1 135 ? 3.595 10.511 -17.492 1.00 90.12 135 SER A C 1
ATOM 1117 O O . SER A 1 135 ? 2.813 9.571 -1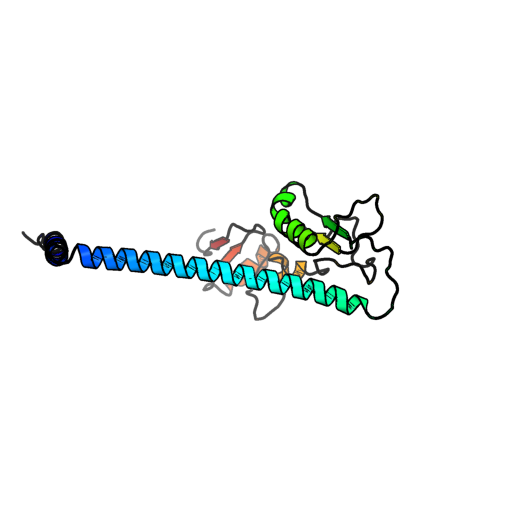7.587 1.00 90.12 135 SER A O 1
ATOM 1119 N N . THR A 1 136 ? 4.912 10.362 -17.637 1.00 88.25 136 THR A N 1
ATOM 1120 C CA . THR A 1 136 ? 5.590 9.082 -17.874 1.00 88.25 136 THR A CA 1
ATOM 1121 C C . THR A 1 136 ? 6.038 8.380 -16.592 1.00 88.25 136 THR A C 1
ATOM 1123 O O . THR A 1 136 ? 6.476 7.236 -16.659 1.00 88.25 136 THR A O 1
ATOM 1126 N N . GLN A 1 137 ? 5.966 9.047 -15.436 1.00 92.75 137 GLN A N 1
ATOM 1127 C CA . GLN A 1 137 ? 6.405 8.486 -14.164 1.00 92.75 137 GLN A CA 1
ATOM 1128 C C . GLN A 1 137 ? 5.275 7.738 -13.473 1.00 92.75 137 GLN A C 1
ATOM 1130 O O . GLN A 1 137 ? 4.180 8.266 -13.284 1.00 92.75 137 GLN A O 1
ATOM 1135 N N . LEU A 1 138 ? 5.569 6.516 -13.040 1.00 94.06 138 LEU A N 1
ATOM 1136 C CA . LEU A 1 138 ? 4.608 5.643 -12.380 1.00 94.06 138 LEU A CA 1
ATOM 1137 C C . LEU A 1 138 ? 4.986 5.426 -10.919 1.00 94.06 138 LEU A C 1
ATOM 1139 O O . LEU A 1 138 ? 6.157 5.293 -10.567 1.00 94.06 138 LEU A O 1
ATOM 1143 N N . VAL A 1 139 ? 3.970 5.354 -10.064 1.00 94.12 139 VAL A N 1
ATOM 1144 C CA . VAL A 1 139 ? 4.111 5.060 -8.636 1.00 94.12 139 VAL A CA 1
ATOM 1145 C C . VAL A 1 139 ? 3.125 3.968 -8.234 1.00 94.12 139 VAL A C 1
ATOM 1147 O O . VAL A 1 139 ? 2.034 3.874 -8.792 1.00 94.12 139 VAL A O 1
ATOM 1150 N N . ASN A 1 140 ? 3.484 3.147 -7.248 1.00 93.81 140 ASN A N 1
ATOM 1151 C CA . ASN A 1 140 ? 2.673 1.998 -6.827 1.00 93.81 140 ASN A CA 1
ATOM 1152 C C . ASN A 1 140 ? 1.615 2.301 -5.744 1.00 93.81 140 ASN A C 1
ATOM 1154 O O . ASN A 1 140 ? 0.934 1.379 -5.301 1.00 93.81 140 ASN A O 1
ATOM 1158 N N . HIS A 1 141 ? 1.461 3.557 -5.310 1.00 91.19 141 HIS A N 1
ATOM 1159 C CA . HIS A 1 141 ? 0.454 3.953 -4.314 1.00 91.19 141 HIS A CA 1
ATOM 1160 C C . HIS A 1 141 ? -0.366 5.151 -4.780 1.00 91.19 141 HIS A C 1
ATOM 1162 O O . HIS A 1 141 ? 0.173 6.118 -5.317 1.00 91.19 141 HIS A O 1
ATOM 1168 N N . PHE A 1 142 ? -1.665 5.131 -4.483 1.00 90.25 142 PHE A N 1
ATOM 1169 C CA . PHE A 1 142 ? -2.537 6.283 -4.695 1.00 90.25 142 PHE A CA 1
ATOM 1170 C C . PHE A 1 142 ? -2.473 7.247 -3.504 1.00 90.25 142 PHE A C 1
ATOM 1172 O O . PHE A 1 142 ? -2.620 6.804 -2.354 1.00 90.25 142 PHE A O 1
ATOM 1179 N N . PRO A 1 143 ? -2.316 8.564 -3.738 1.00 88.12 143 PRO A N 1
ATOM 1180 C CA . PRO A 1 143 ? -2.440 9.564 -2.690 1.00 88.12 143 PRO A CA 1
ATOM 1181 C C . PRO A 1 143 ? -3.769 9.442 -1.934 1.00 88.12 143 PRO A C 1
ATOM 1183 O O . PRO A 1 143 ? -4.829 9.353 -2.546 1.00 88.12 143 PRO A O 1
ATOM 1186 N N . GLY A 1 144 ? -3.722 9.407 -0.600 1.00 85.56 144 GLY A N 1
ATOM 1187 C CA . GLY A 1 144 ? -4.926 9.311 0.237 1.00 85.56 144 GLY A CA 1
ATOM 1188 C C . GLY A 1 144 ? -5.504 7.900 0.406 1.00 85.56 144 GLY A C 1
ATOM 1189 O O . GLY A 1 144 ? -6.414 7.719 1.211 1.00 85.56 144 GLY A O 1
ATOM 1190 N N . SER A 1 145 ? -4.942 6.874 -0.241 1.00 87.56 145 SER A N 1
ATOM 1191 C CA . SER A 1 145 ? -5.340 5.466 -0.033 1.00 87.56 145 SER A CA 1
ATOM 1192 C C . SER A 1 145 ? -5.298 5.025 1.440 1.00 87.56 145 SER A C 1
ATOM 1194 O O . SER A 1 145 ? -6.094 4.185 1.860 1.00 87.56 145 SER A O 1
ATOM 1196 N N . GLY A 1 146 ? -4.451 5.663 2.258 1.00 84.44 146 GLY A N 1
ATOM 1197 C CA . GLY A 1 146 ? -4.397 5.491 3.714 1.00 84.44 146 GLY A CA 1
ATOM 1198 C C . GLY A 1 146 ? -5.729 5.709 4.448 1.00 84.44 146 GLY A C 1
ATOM 1199 O O . GLY A 1 146 ? -5.935 5.113 5.504 1.00 84.44 146 GLY A O 1
ATOM 1200 N N . TYR A 1 147 ? -6.656 6.503 3.897 1.00 84.06 147 TYR A N 1
ATOM 1201 C CA . TYR A 1 147 ? -7.997 6.672 4.473 1.00 84.06 147 TYR A CA 1
ATOM 1202 C C . TYR A 1 147 ? -8.842 5.396 4.393 1.00 84.06 147 TYR A C 1
ATOM 1204 O O . TYR A 1 147 ? -9.694 5.176 5.251 1.00 84.06 147 TYR A O 1
ATOM 1212 N N . LEU A 1 148 ? -8.582 4.546 3.397 1.00 84.69 148 LEU A N 1
ATOM 1213 C CA . LEU A 1 148 ? -9.274 3.274 3.203 1.00 84.69 148 LEU A CA 1
ATOM 1214 C C . LEU A 1 148 ? -8.538 2.112 3.880 1.00 84.69 148 LEU A C 1
ATOM 1216 O O . LEU A 1 148 ? -9.173 1.209 4.417 1.00 84.69 148 LEU A O 1
ATOM 1220 N N . THR A 1 149 ? -7.203 2.121 3.867 1.00 84.31 149 THR A N 1
ATOM 1221 C CA . THR A 1 149 ? -6.388 0.992 4.349 1.00 84.31 149 THR A CA 1
ATOM 1222 C C . THR A 1 149 ? -6.075 1.050 5.846 1.00 84.31 149 THR A C 1
ATOM 1224 O O . THR A 1 149 ? -5.793 0.021 6.463 1.00 84.31 149 THR A O 1
ATOM 1227 N N . SER A 1 150 ? -6.153 2.228 6.472 1.00 83.50 150 SER A N 1
ATOM 1228 C CA . SER A 1 150 ? -5.982 2.368 7.919 1.00 83.50 150 SER A CA 1
ATOM 1229 C C . SER A 1 150 ? -7.248 1.970 8.668 1.00 83.50 150 SER A C 1
ATOM 1231 O O . SER A 1 150 ? -8.306 2.571 8.477 1.00 83.50 150 SER A O 1
ATOM 1233 N N . LYS A 1 151 ? -7.114 1.042 9.626 1.00 79.00 151 LYS A N 1
ATOM 1234 C CA . LYS A 1 151 ? -8.207 0.642 10.532 1.00 79.00 151 LYS A CA 1
ATOM 1235 C C . LYS A 1 151 ? -8.864 1.847 11.207 1.00 79.00 151 LYS A C 1
ATOM 1237 O O . LYS A 1 151 ? -10.080 1.879 11.329 1.00 79.00 151 LYS A O 1
ATOM 1242 N N . VAL A 1 152 ? -8.070 2.833 11.627 1.00 80.38 152 VAL A N 1
ATOM 1243 C CA . VAL A 1 152 ? -8.563 4.009 12.360 1.00 80.38 152 VAL A CA 1
ATOM 1244 C C . VAL A 1 152 ? -9.380 4.929 11.458 1.00 80.38 152 VAL A C 1
ATOM 1246 O O . VAL A 1 152 ? -10.408 5.444 11.889 1.00 80.38 152 VAL A O 1
ATOM 1249 N N . TYR A 1 153 ? -8.929 5.161 10.223 1.00 83.25 153 TYR A N 1
ATOM 1250 C CA . TYR A 1 153 ? -9.643 6.042 9.297 1.00 83.25 153 TYR A CA 1
ATOM 1251 C C . TYR A 1 153 ? -10.883 5.362 8.719 1.00 83.25 153 TYR A C 1
ATOM 1253 O O . TYR A 1 153 ? -11.947 5.977 8.705 1.00 83.25 153 TYR A O 1
ATOM 1261 N N . LEU A 1 154 ? -10.788 4.077 8.367 1.00 85.00 154 LEU A N 1
ATOM 1262 C CA . LEU A 1 154 ? -11.930 3.302 7.891 1.00 85.00 154 LEU A CA 1
ATOM 1263 C C . LEU A 1 154 ? -13.031 3.212 8.955 1.00 85.00 154 LEU A C 1
ATOM 1265 O O . LEU A 1 154 ? -14.195 3.450 8.655 1.00 85.00 154 LEU A O 1
ATOM 1269 N N . ALA A 1 155 ? -12.666 2.961 10.213 1.00 81.75 155 ALA A N 1
ATOM 1270 C CA . ALA A 1 155 ? -13.607 2.906 11.332 1.00 81.75 155 ALA A CA 1
ATOM 1271 C C . ALA A 1 155 ? -14.345 4.235 11.591 1.00 81.75 155 ALA A C 1
ATOM 1273 O O . ALA A 1 155 ? -15.422 4.236 12.177 1.00 81.75 155 ALA A O 1
ATOM 1274 N N . LYS A 1 156 ? -13.778 5.368 11.155 1.00 77.12 156 LYS A N 1
ATOM 1275 C CA . LYS A 1 156 ? -14.420 6.689 11.237 1.00 77.12 156 LYS A CA 1
ATOM 1276 C C . LYS A 1 156 ? -15.297 7.008 10.033 1.00 77.12 156 LYS A C 1
ATOM 1278 O O . LYS A 1 156 ? -16.039 7.987 10.076 1.00 77.12 156 LYS A O 1
ATOM 1283 N N . SER A 1 157 ? -15.186 6.245 8.950 1.00 81.94 157 SER A N 1
ATOM 1284 C CA . SER A 1 157 ? -16.011 6.482 7.773 1.00 81.94 157 SER A CA 1
ATOM 1285 C C . SER A 1 157 ? -17.457 6.077 8.063 1.00 81.94 157 SER A C 1
ATOM 1287 O O . SER A 1 157 ? -17.733 4.997 8.583 1.00 81.94 157 SER A O 1
ATOM 1289 N N . ILE A 1 158 ? -18.391 6.982 7.771 1.00 77.94 158 ILE A N 1
ATOM 1290 C CA . ILE A 1 158 ? -19.814 6.764 8.027 1.00 77.94 158 ILE A CA 1
ATOM 1291 C C . ILE A 1 158 ? -20.358 5.887 6.900 1.00 77.94 158 ILE A C 1
ATOM 1293 O O . ILE A 1 158 ? -20.507 6.339 5.766 1.00 77.94 158 ILE A O 1
ATOM 1297 N N . SER A 1 159 ? -20.643 4.623 7.202 1.00 84.38 159 SER A N 1
ATOM 1298 C CA . SER A 1 159 ? -21.235 3.681 6.253 1.00 84.38 159 SER A CA 1
ATOM 1299 C C . SER A 1 159 ? -22.084 2.651 6.981 1.00 84.38 159 SER A C 1
ATOM 1301 O O . SER A 1 159 ? -21.680 2.130 8.014 1.00 84.38 159 SER A O 1
ATOM 1303 N N . ARG A 1 160 ? -23.229 2.279 6.396 1.00 88.75 160 ARG A N 1
ATOM 1304 C CA . ARG A 1 160 ? -24.087 1.199 6.916 1.00 88.75 160 ARG A CA 1
ATOM 1305 C C . ARG A 1 160 ? -23.419 -0.181 6.907 1.00 88.75 160 ARG A C 1
ATOM 1307 O O . ARG A 1 160 ? -23.910 -1.102 7.545 1.00 88.75 160 ARG A O 1
ATOM 1314 N N . TYR A 1 161 ? -22.338 -0.327 6.143 1.00 90.12 161 TYR A N 1
ATOM 1315 C CA . TYR A 1 161 ? -21.591 -1.577 5.993 1.00 90.12 161 TYR A CA 1
ATOM 1316 C C . TYR A 1 161 ? -20.369 -1.663 6.910 1.00 90.12 161 TYR A C 1
ATOM 1318 O O . TYR A 1 161 ? -19.695 -2.690 6.933 1.00 90.12 161 TYR A O 1
ATOM 1326 N N . ILE A 1 162 ? -20.061 -0.589 7.639 1.00 87.88 162 ILE A N 1
ATOM 1327 C CA . ILE A 1 162 ? -18.923 -0.529 8.550 1.00 87.88 162 ILE A CA 1
ATOM 1328 C C . ILE A 1 162 ? -19.481 -0.518 9.974 1.00 87.88 162 ILE A C 1
ATOM 1330 O O . ILE A 1 162 ? -20.297 0.348 10.292 1.00 87.88 162 ILE A O 1
ATOM 1334 N N . PRO A 1 163 ? -19.084 -1.473 10.835 1.00 88.56 163 PRO A N 1
ATOM 1335 C CA . PRO A 1 163 ? -19.536 -1.487 12.218 1.00 88.56 163 PRO A CA 1
ATOM 1336 C C . PRO A 1 163 ? -19.175 -0.189 12.940 1.00 88.56 163 PRO A C 1
ATOM 1338 O O . PRO A 1 163 ? -18.079 0.344 12.755 1.00 88.56 163 PRO A O 1
ATOM 1341 N N . THR A 1 164 ? -20.073 0.278 13.809 1.00 89.12 164 THR A N 1
ATOM 1342 C CA . THR A 1 164 ? -19.810 1.425 14.681 1.00 89.12 164 THR A CA 1
ATOM 1343 C C . THR A 1 164 ? -18.543 1.190 15.493 1.00 89.12 164 THR A C 1
ATOM 1345 O O . THR A 1 164 ? -18.380 0.146 16.127 1.00 89.12 164 THR A O 1
ATOM 1348 N N . ALA A 1 165 ? -17.655 2.177 15.495 1.00 90.06 165 ALA A N 1
ATOM 1349 C CA . ALA A 1 165 ? -16.368 2.092 16.157 1.00 90.06 165 ALA A CA 1
ATOM 1350 C C . ALA A 1 165 ? -16.024 3.407 16.860 1.00 90.06 165 ALA A C 1
ATOM 1352 O O . ALA A 1 165 ? -16.473 4.483 16.470 1.00 90.06 165 ALA A O 1
ATOM 1353 N N . PHE A 1 166 ? -15.187 3.305 17.891 1.00 89.19 166 PHE A N 1
ATOM 1354 C CA . PHE A 1 166 ? -14.777 4.422 18.737 1.00 89.19 166 PHE A CA 1
ATOM 1355 C C . PHE A 1 166 ? -13.255 4.425 18.865 1.00 89.19 166 PHE A C 1
ATOM 1357 O O . PHE A 1 166 ? -12.639 3.376 19.062 1.00 89.19 166 PHE A O 1
ATOM 1364 N N . THR A 1 167 ? -12.624 5.596 18.746 1.00 88.00 167 THR A N 1
ATOM 1365 C CA . THR A 1 167 ? -11.171 5.715 18.906 1.00 88.00 167 THR A CA 1
ATOM 1366 C C . THR A 1 167 ? -10.845 6.023 20.361 1.00 88.00 167 THR A C 1
ATOM 1368 O O . THR A 1 167 ? -11.012 7.153 20.806 1.00 88.00 167 THR A O 1
ATOM 1371 N N . LEU A 1 168 ? -10.340 5.051 21.114 1.00 86.75 168 LEU A N 1
ATOM 1372 C CA . LEU A 1 168 ? -9.918 5.280 22.499 1.00 86.75 168 LEU A CA 1
ATOM 1373 C C . LEU A 1 168 ? -8.475 5.825 22.562 1.00 86.75 168 LEU A C 1
ATOM 1375 O O . LEU A 1 168 ? -7.646 5.431 21.740 1.00 86.75 168 LEU A O 1
ATOM 1379 N N . PRO A 1 169 ? -8.154 6.731 23.508 1.00 89.31 169 PRO A N 1
ATOM 1380 C CA . PRO A 1 169 ? -9.024 7.257 24.570 1.00 89.31 169 PRO A CA 1
ATOM 1381 C C . PRO A 1 169 ? -9.951 8.409 24.133 1.00 89.31 169 PRO A C 1
ATOM 1383 O O . PRO A 1 169 ? -10.820 8.806 24.902 1.00 89.31 169 PRO A O 1
ATOM 1386 N N . LYS A 1 170 ? -9.795 8.939 22.913 1.00 89.56 170 LYS A N 1
ATOM 1387 C CA . LYS A 1 170 ? -10.468 10.163 22.439 1.00 89.56 170 LYS A CA 1
ATOM 1388 C C . LYS A 1 170 ? -12.004 10.120 22.511 1.00 89.56 170 LYS A C 1
ATOM 1390 O O . LYS A 1 170 ? -12.614 11.114 22.877 1.00 89.56 170 LYS A O 1
ATOM 1395 N N . ASP A 1 171 ? -12.621 8.995 22.161 1.00 90.69 171 ASP A N 1
ATOM 1396 C CA . ASP A 1 171 ? -14.080 8.828 22.078 1.00 90.69 171 ASP A CA 1
ATOM 1397 C C . ASP A 1 171 ? -14.665 8.064 23.285 1.00 90.69 171 ASP A C 1
ATOM 1399 O O . ASP A 1 171 ? -15.745 7.484 23.179 1.00 90.69 171 ASP A O 1
ATOM 1403 N N . LYS A 1 172 ? -13.965 8.030 24.432 1.00 91.19 172 LYS A N 1
ATOM 1404 C CA . LYS A 1 172 ? -14.364 7.233 25.609 1.00 91.19 172 LYS A CA 1
ATOM 1405 C C . LYS A 1 172 ? -15.790 7.533 26.081 1.00 91.19 172 LYS A C 1
ATOM 1407 O O . LYS A 1 172 ? -16.563 6.605 26.288 1.00 91.19 172 LYS A O 1
ATOM 1412 N N . GLU A 1 173 ? -16.152 8.805 26.206 1.00 93.75 173 GLU A N 1
ATOM 1413 C CA . GLU A 1 173 ? -17.482 9.213 26.683 1.00 93.75 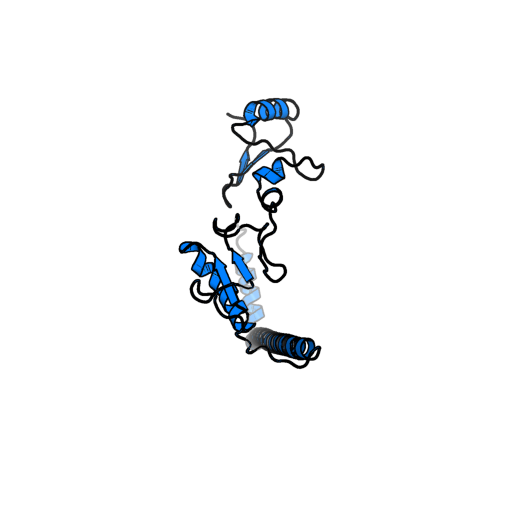173 GLU A CA 1
ATOM 1414 C C . GLU A 1 173 ? -18.592 8.785 25.715 1.00 93.75 173 GLU A C 1
ATOM 1416 O O . GLU A 1 173 ? -19.604 8.221 26.128 1.00 93.75 173 GLU A O 1
ATOM 1421 N N . LYS A 1 174 ? -18.371 8.969 24.406 1.00 92.06 174 LYS A N 1
ATOM 1422 C CA . LYS A 1 174 ? -19.309 8.529 23.360 1.00 92.06 174 LYS A CA 1
ATOM 1423 C C . LYS A 1 174 ? -19.486 7.016 23.372 1.00 92.06 174 LYS A C 1
ATOM 1425 O O . LYS A 1 174 ? -20.598 6.527 23.199 1.00 92.06 174 LYS A O 1
ATOM 1430 N N . PHE A 1 175 ? -18.392 6.286 23.582 1.00 91.88 175 PHE A N 1
ATOM 1431 C CA . PHE A 1 175 ? -18.429 4.837 23.714 1.00 91.88 175 PHE A CA 1
ATOM 1432 C C . PHE A 1 175 ? -19.251 4.413 24.936 1.00 91.88 175 PHE A C 1
ATOM 1434 O O . PHE A 1 175 ? -20.159 3.601 24.793 1.00 91.88 175 PHE A O 1
ATOM 1441 N N . GLN A 1 176 ? -19.005 5.008 26.107 1.00 91.44 176 GLN A N 1
ATOM 1442 C CA . GLN A 1 176 ? -19.753 4.708 27.334 1.00 91.44 176 GLN A CA 1
ATOM 1443 C C . GLN A 1 176 ? -21.256 4.969 27.169 1.00 91.44 176 GLN A C 1
ATOM 1445 O O . GLN A 1 176 ? -22.065 4.099 27.481 1.00 91.44 176 GLN A O 1
ATOM 1450 N N . GLN A 1 177 ? -21.634 6.119 26.603 1.00 93.69 177 GLN A N 1
ATOM 1451 C CA . GLN A 1 177 ? -23.037 6.432 26.306 1.00 93.69 177 GLN A CA 1
ATOM 1452 C C . GLN A 1 177 ? -23.662 5.423 25.333 1.00 93.69 177 GLN A C 1
ATOM 1454 O O . GLN A 1 177 ? -24.802 4.999 25.514 1.00 93.69 177 GLN A O 1
ATOM 1459 N N . PHE A 1 178 ? -22.921 5.008 24.303 1.00 91.38 178 PHE A N 1
ATOM 1460 C CA . PHE A 1 178 ? -23.416 4.041 23.330 1.00 91.38 178 PHE A CA 1
ATOM 1461 C C . PHE A 1 178 ? -23.638 2.657 23.950 1.00 91.38 178 PHE A C 1
ATOM 1463 O O . PHE A 1 178 ? -24.648 2.021 23.653 1.00 91.38 178 PHE A O 1
ATOM 1470 N N . VAL A 1 179 ? -22.723 2.201 24.810 1.00 91.31 179 VAL A N 1
ATOM 1471 C CA . VAL A 1 179 ? -22.816 0.907 25.503 1.00 91.31 179 VAL A CA 1
ATOM 1472 C C . VAL A 1 179 ? -24.033 0.859 26.422 1.00 91.31 179 VAL A C 1
ATOM 1474 O O . VAL A 1 179 ? -24.772 -0.118 26.374 1.00 91.31 179 VAL A O 1
ATOM 1477 N N . VAL A 1 180 ? -24.295 1.923 27.190 1.00 91.56 180 VAL A N 1
ATOM 1478 C CA . VAL A 1 180 ? -25.493 2.012 28.050 1.00 91.56 180 VAL A CA 1
ATOM 1479 C C . VAL A 1 180 ? -26.778 1.830 27.235 1.00 91.56 180 VAL A C 1
ATOM 1481 O O . VAL A 1 180 ? -27.696 1.144 27.669 1.00 91.56 180 VAL A O 1
ATOM 1484 N N . ASN A 1 181 ? -26.819 2.384 26.021 1.00 91.75 181 ASN A N 1
ATOM 1485 C CA . ASN A 1 181 ? -27.974 2.280 25.128 1.00 91.75 181 ASN A CA 1
ATOM 1486 C C . ASN A 1 181 ? -28.042 0.957 24.339 1.00 91.75 181 ASN A C 1
ATOM 1488 O O . ASN A 1 181 ? -29.011 0.732 23.620 1.00 91.75 181 ASN A O 1
ATOM 1492 N N . ASN A 1 182 ? -27.009 0.110 24.403 1.00 90.38 182 ASN A N 1
ATOM 1493 C CA . ASN A 1 182 ? -26.902 -1.136 23.636 1.00 90.38 182 ASN A CA 1
ATOM 1494 C C . ASN A 1 182 ? -26.224 -2.247 24.477 1.00 90.38 182 ASN A C 1
ATOM 1496 O O . ASN A 1 182 ? -25.119 -2.683 24.128 1.00 90.38 182 ASN A O 1
ATOM 1500 N N . PRO A 1 183 ? -26.836 -2.681 25.595 1.00 88.19 183 PRO A N 1
ATOM 1501 C CA . PRO A 1 183 ? -26.197 -3.569 26.574 1.00 88.19 183 PRO A CA 1
ATOM 1502 C C . PRO A 1 183 ? -25.955 -4.999 26.065 1.00 88.19 183 PRO A C 1
ATOM 1504 O O . PRO A 1 183 ? -25.112 -5.712 26.596 1.00 88.19 183 PRO A O 1
ATOM 1507 N N . ASP A 1 184 ? -26.669 -5.423 25.027 1.00 89.88 184 ASP A N 1
ATOM 1508 C CA . ASP A 1 184 ? -26.604 -6.753 24.418 1.00 89.88 184 ASP A CA 1
ATOM 1509 C C . ASP A 1 184 ? -25.441 -6.924 23.422 1.00 89.88 184 ASP A C 1
ATOM 1511 O O . ASP A 1 184 ? -25.212 -8.017 22.897 1.00 89.88 184 ASP A O 1
ATOM 1515 N N . LYS A 1 185 ? -24.689 -5.854 23.137 1.00 87.25 185 LYS A N 1
ATOM 1516 C CA . LYS A 1 185 ? -23.621 -5.873 22.131 1.00 87.25 185 LYS A CA 1
ATOM 1517 C C . LYS A 1 185 ? -22.274 -6.303 22.701 1.00 87.25 185 LYS A C 1
ATOM 1519 O O . LYS A 1 185 ? -21.815 -5.813 23.730 1.00 87.25 185 LYS A O 1
ATOM 1524 N N . LEU A 1 186 ? -21.586 -7.155 21.940 1.00 87.38 186 LEU A N 1
ATOM 1525 C CA . LEU A 1 186 ? -20.198 -7.545 22.185 1.00 87.38 186 LEU A CA 1
ATOM 1526 C C . LEU A 1 186 ? -19.224 -6.613 21.463 1.00 87.38 186 LEU A C 1
ATOM 1528 O O . LEU A 1 186 ? -19.484 -6.162 20.345 1.00 87.38 186 LEU A O 1
ATOM 1532 N N . TRP A 1 187 ? -18.065 -6.382 22.082 1.00 86.75 187 TRP A N 1
ATOM 1533 C CA . TRP A 1 187 ? -17.082 -5.421 21.596 1.00 86.75 187 TRP A CA 1
ATOM 1534 C C . TRP A 1 187 ? -15.735 -6.069 21.298 1.00 86.75 187 TRP A C 1
ATOM 1536 O O . TRP A 1 187 ? -15.238 -6.928 22.030 1.00 86.75 187 TRP A O 1
ATOM 1546 N N . VAL A 1 188 ? -15.124 -5.620 20.202 1.00 88.44 188 VAL A N 1
ATOM 1547 C CA . VAL A 1 188 ? -13.790 -6.048 19.780 1.00 88.44 188 VAL A CA 1
ATOM 1548 C C . VAL A 1 188 ? -12.839 -4.867 19.884 1.00 88.44 188 VAL A C 1
ATOM 1550 O O . VAL A 1 188 ? -12.973 -3.879 19.163 1.00 88.44 188 VAL A O 1
ATOM 1553 N N . GLN A 1 189 ? -11.831 -4.997 20.740 1.00 86.31 189 GLN A N 1
ATOM 1554 C CA . GLN A 1 189 ? -10.730 -4.050 20.823 1.00 86.31 189 GLN A CA 1
ATOM 1555 C C . GLN A 1 189 ? -9.619 -4.487 19.866 1.00 86.31 189 GLN A C 1
ATOM 1557 O O . GLN A 1 189 ? -9.142 -5.624 19.910 1.00 86.31 189 GLN A O 1
ATOM 1562 N N . LYS A 1 190 ? -9.182 -3.570 19.000 1.00 82.88 190 LYS A N 1
ATOM 1563 C CA . LYS A 1 190 ? -8.018 -3.773 18.132 1.00 82.88 190 LYS A CA 1
ATOM 1564 C C . LYS A 1 190 ? -7.013 -2.658 18.336 1.00 82.88 190 LYS A C 1
ATOM 1566 O O . LYS A 1 190 ? -7.376 -1.486 18.355 1.00 82.88 190 LYS A O 1
ATOM 1571 N N . SER A 1 191 ? -5.745 -3.036 18.438 1.00 77.12 191 SER A N 1
ATOM 1572 C CA . SER A 1 191 ? -4.652 -2.073 18.361 1.00 77.12 191 SER A CA 1
ATOM 1573 C C . SER A 1 191 ? -4.376 -1.664 16.904 1.00 77.12 191 SER A C 1
ATOM 1575 O O . SER A 1 191 ? -4.813 -2.317 15.945 1.00 77.12 191 SER A O 1
ATOM 1577 N N . ASN A 1 192 ? -3.592 -0.597 16.736 1.00 68.75 192 ASN A N 1
ATOM 1578 C CA . ASN A 1 192 ? -3.083 -0.179 15.427 1.00 68.75 192 ASN A CA 1
ATOM 1579 C C . ASN A 1 192 ? -2.030 -1.146 14.859 1.00 68.75 192 ASN A C 1
ATOM 1581 O O . ASN A 1 192 ? -1.679 -1.039 13.688 1.00 68.75 192 ASN A O 1
ATOM 1585 N N . GLN A 1 193 ? -1.548 -2.108 15.649 1.00 70.00 193 GLN A N 1
ATOM 1586 C CA . GLN A 1 193 ? -0.615 -3.124 15.179 1.00 70.00 193 GLN A CA 1
ATOM 1587 C C . GLN A 1 193 ? -1.344 -4.210 14.372 1.00 70.00 193 GLN A C 1
ATOM 1589 O O . GLN A 1 193 ? -2.567 -4.379 14.432 1.00 70.00 193 GLN A O 1
ATOM 1594 N N . HIS A 1 194 ? -0.588 -4.985 13.592 1.00 62.09 194 HIS A N 1
ATOM 1595 C CA . HIS A 1 194 ? -1.135 -6.116 12.831 1.00 62.09 194 HIS A CA 1
ATOM 1596 C C . HIS A 1 194 ? -1.637 -7.266 13.728 1.00 62.09 194 HIS A C 1
ATOM 1598 O O . HIS A 1 194 ? -2.347 -8.142 13.242 1.00 62.09 194 HIS A O 1
ATOM 1604 N N . ARG A 1 195 ? -1.319 -7.249 15.030 1.00 68.38 195 ARG A N 1
ATOM 1605 C CA . ARG A 1 195 ? -1.713 -8.248 16.038 1.00 68.38 195 ARG A CA 1
ATOM 1606 C C . ARG A 1 195 ? -2.361 -7.569 17.259 1.00 68.38 195 ARG A C 1
ATOM 1608 O O . ARG A 1 195 ? -2.338 -6.345 17.377 1.00 68.38 195 ARG A O 1
ATOM 1615 N N . GLY A 1 196 ? -2.956 -8.359 18.155 1.00 67.00 196 GLY A N 1
ATOM 1616 C CA . GLY A 1 196 ? -3.621 -7.856 19.368 1.00 67.00 196 GLY A CA 1
ATOM 1617 C C . GLY A 1 196 ? -5.094 -7.512 19.140 1.00 67.00 196 GLY A C 1
ATOM 1618 O O . GLY A 1 196 ? -5.481 -6.343 19.165 1.00 67.00 196 GLY A O 1
ATOM 1619 N N . ILE A 1 197 ? -5.896 -8.546 18.878 1.00 74.81 197 ILE A N 1
ATOM 1620 C CA . ILE A 1 197 ? -7.360 -8.479 18.847 1.00 74.81 197 ILE A CA 1
ATOM 1621 C C . ILE A 1 197 ? -7.852 -9.113 20.147 1.00 74.81 197 ILE A C 1
ATOM 1623 O O . ILE A 1 197 ? -7.491 -10.253 20.429 1.00 74.81 197 ILE A O 1
ATOM 1627 N N . ALA A 1 198 ? -8.664 -8.392 20.914 1.00 75.88 198 ALA A N 1
ATOM 1628 C CA . ALA A 1 198 ? -9.303 -8.911 22.118 1.00 75.88 198 ALA A CA 1
ATOM 1629 C C . ALA A 1 198 ? -10.817 -8.712 22.022 1.00 75.88 198 ALA A C 1
ATOM 1631 O O . ALA A 1 198 ? -11.279 -7.651 21.598 1.00 75.88 198 ALA A O 1
ATOM 1632 N N . ILE A 1 199 ? -11.581 -9.731 22.411 1.00 75.25 199 ILE A N 1
ATOM 1633 C CA . ILE A 1 199 ? -13.017 -9.597 22.665 1.00 75.25 199 ILE A CA 1
ATOM 1634 C C . ILE A 1 199 ? -13.146 -9.221 24.137 1.00 75.25 199 ILE A C 1
ATOM 1636 O O . ILE A 1 199 ? -12.573 -9.902 24.986 1.00 75.25 199 ILE A O 1
ATOM 1640 N N . LYS A 1 200 ? -13.851 -8.133 24.433 1.00 70.75 200 LYS A N 1
ATOM 1641 C CA . LYS A 1 200 ? -14.123 -7.710 25.808 1.00 70.75 200 LYS A CA 1
ATOM 1642 C C . LYS A 1 200 ? -15.632 -7.607 26.007 1.00 70.75 200 LYS A C 1
ATOM 1644 O O . LYS A 1 200 ? -16.311 -6.967 25.202 1.00 70.75 200 LYS A O 1
ATOM 1649 N N . SER A 1 201 ? -16.145 -8.242 27.059 1.00 63.28 201 SER A N 1
ATOM 1650 C CA . SER A 1 201 ? -17.438 -7.881 27.641 1.00 63.28 201 SER A CA 1
ATOM 1651 C C . SER A 1 201 ? -17.225 -6.706 28.598 1.00 63.28 201 SER A C 1
ATOM 1653 O O . SER A 1 201 ? -16.132 -6.525 29.130 1.00 63.28 201 SER A O 1
ATOM 1655 N N . MET A 1 202 ? -18.254 -5.884 28.791 1.00 61.66 202 MET A N 1
ATOM 1656 C CA . MET A 1 202 ? -18.200 -4.740 29.715 1.00 61.66 202 MET A CA 1
ATOM 1657 C C . MET A 1 202 ? -18.564 -5.130 31.160 1.00 61.66 202 MET A C 1
ATOM 1659 O O . MET A 1 202 ? -18.682 -4.267 32.023 1.00 61.66 202 MET A O 1
ATOM 1663 N N . GLU A 1 203 ? -18.727 -6.425 31.442 1.00 51.00 203 GLU A N 1
ATOM 1664 C CA . GLU A 1 203 ? -18.902 -6.956 32.795 1.00 51.00 203 GLU A CA 1
ATOM 1665 C C . GLU A 1 203 ? -17.532 -7.034 33.495 1.00 51.00 203 GLU A C 1
ATOM 1667 O O . GLU A 1 203 ? -16.908 -8.091 33.533 1.00 51.00 203 GLU A O 1
ATOM 1672 N N . GLY A 1 204 ? -17.041 -5.904 34.020 1.00 44.38 204 GLY A N 1
ATOM 1673 C CA . GLY A 1 204 ? -15.932 -5.888 34.988 1.00 44.38 204 GLY A CA 1
ATOM 1674 C C . GLY A 1 204 ? -14.710 -5.016 34.667 1.00 44.38 204 GLY A C 1
ATOM 1675 O O . GLY A 1 204 ? -13.591 -5.523 34.707 1.00 44.38 204 GLY A O 1
ATOM 1676 N N . GLU A 1 205 ? -14.898 -3.715 34.425 1.00 33.44 205 GLU A N 1
ATOM 1677 C CA . GLU A 1 205 ? -13.885 -2.674 34.715 1.00 33.44 205 GLU A CA 1
ATOM 1678 C C . GLU A 1 205 ? -14.516 -1.554 35.553 1.00 33.44 205 GLU A C 1
ATOM 1680 O O . GLU A 1 205 ? -15.622 -1.093 35.181 1.00 33.44 205 GLU A O 1
#

Secondary structure (DSSP, 8-state):
-----SHHHHHHHHHHHHTTSHHHHHHHHHHHHHHHHHHHHHHHHHHHHHHHHHHHHHHHHHHHHGGGS------PPPEEEEE--GGGGTTTHHHHHHHHHTTPEEP-TTS---SEEEESSSSPPTT--GGG--TT-EESS-TTTHHHH-HHHHHHS--TTS-----TTTTHHHHHHHHHT-TT--EEEE-SSSS-EEEE-STT-